Protein AF-A0A6I1QR43-F1 (afdb_monomer_lite)

Sequence (191 aa):
MSESTQLRHAVEMMHEGEHEEHGEHIHLPGPSIWPVVLAVGIFLIAMGLVAHLAFAGAGFVIVLVGVAGWIYETRAQALDVEGLENPHWVHSVLFQYMAEKEPDVARPGGLRGLIDQHLVALKSVPGCIDQQVLRTANHEGPVQVIVSSTWKDADALADYEESEASLEALVQESDVIVQTSLQVYDLQEAG

Radius of gyration: 25.8 Å; chains: 1; bounding box: 70×51×66 Å

Structure (mmCIF, N/CA/C/O backbone):
data_AF-A0A6I1QR43-F1
#
_entry.id   AF-A0A6I1QR43-F1
#
loop_
_atom_site.group_PDB
_atom_site.id
_atom_site.type_symbol
_atom_site.label_atom_id
_atom_site.label_alt_id
_atom_site.label_comp_id
_atom_site.label_asym_id
_atom_site.label_entity_id
_atom_site.label_seq_id
_atom_site.pdbx_PDB_ins_code
_atom_site.Cartn_x
_atom_site.Cartn_y
_atom_site.Cartn_z
_atom_site.occupancy
_atom_site.B_iso_or_equiv
_atom_site.auth_seq_id
_atom_site.auth_comp_id
_atom_site.auth_asym_id
_atom_site.auth_atom_id
_atom_site.pdbx_PDB_model_num
ATOM 1 N N . MET A 1 1 ? -48.824 -33.912 -6.934 1.00 58.34 1 MET A N 1
ATOM 2 C CA . MET A 1 1 ? -47.852 -33.791 -8.046 1.00 58.34 1 MET A CA 1
ATOM 3 C C . MET A 1 1 ? -47.480 -32.316 -8.253 1.00 58.34 1 MET A C 1
ATOM 5 O O . MET A 1 1 ? -47.753 -31.767 -9.305 1.00 58.34 1 MET A O 1
ATOM 9 N N . SER A 1 2 ? -46.942 -31.651 -7.219 1.00 62.88 2 SER A N 1
ATOM 10 C CA . SER A 1 2 ? -46.660 -30.195 -7.230 1.00 62.88 2 SER A CA 1
ATOM 11 C C . SER A 1 2 ? -45.436 -29.793 -6.390 1.00 62.88 2 SER A C 1
ATOM 13 O O . SER A 1 2 ? -44.935 -28.688 -6.549 1.00 62.88 2 SER A O 1
ATOM 15 N N . GLU A 1 3 ? -44.932 -30.667 -5.515 1.00 59.53 3 GLU A N 1
ATOM 16 C CA . GLU A 1 3 ? -43.856 -30.334 -4.568 1.00 59.53 3 GLU A CA 1
ATOM 17 C C . GLU A 1 3 ? -42.456 -30.591 -5.153 1.00 59.53 3 GLU A C 1
ATOM 19 O O . GLU A 1 3 ? -41.547 -29.784 -4.997 1.00 59.53 3 GLU A O 1
ATOM 24 N N . SER A 1 4 ? -42.296 -31.659 -5.945 1.00 66.56 4 SER A N 1
ATOM 25 C CA . SER A 1 4 ? -41.023 -32.015 -6.590 1.00 66.56 4 SER A CA 1
ATOM 26 C C . SER A 1 4 ? -40.575 -31.014 -7.657 1.00 66.56 4 SER A C 1
ATOM 28 O O . SER A 1 4 ? -39.383 -30.887 -7.913 1.00 66.56 4 SER A O 1
ATOM 30 N N . THR A 1 5 ? -41.518 -30.315 -8.292 1.00 70.62 5 THR A N 1
ATOM 31 C CA . THR A 1 5 ? -41.224 -29.270 -9.284 1.00 70.62 5 THR A CA 1
ATOM 32 C C . THR A 1 5 ? -40.821 -27.970 -8.597 1.00 70.62 5 THR A C 1
ATOM 34 O O . THR A 1 5 ? -39.905 -27.310 -9.066 1.00 70.62 5 THR A O 1
ATOM 37 N N . GLN A 1 6 ? -41.431 -27.644 -7.451 1.00 68.06 6 GLN A N 1
ATOM 38 C CA . GLN A 1 6 ? -41.060 -26.466 -6.662 1.00 68.06 6 GLN A CA 1
ATOM 39 C C . GLN A 1 6 ? -39.706 -26.636 -5.974 1.00 68.06 6 GLN A C 1
ATOM 41 O O . GLN A 1 6 ? -38.917 -25.702 -5.975 1.00 68.06 6 GLN A O 1
ATOM 46 N N . LEU A 1 7 ? -39.392 -27.833 -5.467 1.00 68.25 7 LEU A N 1
ATOM 47 C CA . LEU A 1 7 ? -38.069 -28.130 -4.912 1.00 68.25 7 LEU A CA 1
ATOM 48 C C . LEU A 1 7 ? -36.972 -28.081 -5.975 1.00 68.25 7 LEU A C 1
ATOM 50 O O . LEU A 1 7 ? -35.889 -27.583 -5.703 1.00 68.25 7 LEU A O 1
ATOM 54 N N . ARG A 1 8 ? -37.252 -28.542 -7.199 1.00 71.00 8 ARG A N 1
ATOM 55 C CA . ARG A 1 8 ? -36.306 -28.415 -8.315 1.00 71.00 8 ARG A CA 1
ATOM 56 C C . ARG A 1 8 ? -36.105 -26.959 -8.715 1.00 71.00 8 ARG A C 1
ATOM 58 O O . ARG A 1 8 ? -34.963 -26.553 -8.812 1.00 71.00 8 ARG A O 1
ATOM 65 N N . HIS A 1 9 ? -37.173 -26.170 -8.813 1.00 59.22 9 HIS A N 1
ATOM 66 C CA . HIS A 1 9 ? -37.074 -24.734 -9.092 1.00 59.22 9 HIS A CA 1
ATOM 67 C C . HIS A 1 9 ? -36.368 -23.954 -7.971 1.00 59.22 9 HIS A C 1
ATOM 69 O O . HIS A 1 9 ? -35.637 -23.016 -8.249 1.00 59.22 9 HIS A O 1
ATOM 75 N N . ALA A 1 10 ? -36.559 -24.334 -6.703 1.00 62.38 10 ALA A N 1
ATOM 76 C CA . ALA A 1 10 ? -35.866 -23.720 -5.573 1.00 62.38 10 ALA A CA 1
ATOM 77 C C . ALA A 1 10 ? -34.377 -24.100 -5.537 1.00 62.38 10 ALA A C 1
ATOM 79 O O . ALA A 1 10 ? -33.549 -23.251 -5.242 1.00 62.38 10 ALA A O 1
ATOM 80 N N . VAL A 1 11 ? -34.026 -25.347 -5.868 1.00 63.03 11 VAL A N 1
ATOM 81 C CA . VAL A 1 11 ? -32.629 -25.805 -5.983 1.00 63.03 11 VAL A CA 1
ATOM 82 C C . VAL A 1 11 ? -31.940 -25.227 -7.224 1.00 63.03 11 VAL A C 1
ATOM 84 O O . VAL A 1 11 ? -30.754 -24.933 -7.170 1.00 63.03 11 VAL A O 1
ATOM 87 N N . GLU A 1 12 ? -32.677 -25.006 -8.311 1.00 60.62 12 GLU A N 1
ATOM 88 C CA . GLU A 1 12 ? -32.195 -24.358 -9.539 1.00 60.62 12 GLU A CA 1
ATOM 89 C C . GLU A 1 12 ? -31.974 -22.851 -9.313 1.00 60.62 12 GLU A C 1
ATOM 91 O O . GLU A 1 12 ? -30.899 -22.350 -9.623 1.00 60.62 12 GLU A O 1
ATOM 96 N N . MET A 1 13 ? -32.887 -22.169 -8.602 1.00 58.47 13 MET A N 1
ATOM 97 C CA . MET A 1 13 ? -32.682 -20.785 -8.140 1.00 58.47 13 MET A CA 1
ATOM 98 C C . MET A 1 13 ? -31.582 -20.646 -7.073 1.00 58.47 13 MET A C 1
ATOM 100 O O . MET A 1 13 ? -30.984 -19.581 -6.965 1.00 58.47 13 MET A O 1
ATOM 104 N N . MET A 1 14 ? -31.294 -21.692 -6.288 1.00 53.12 14 MET A N 1
ATOM 105 C CA . MET A 1 14 ? -30.148 -21.707 -5.365 1.00 53.12 14 MET A CA 1
ATOM 106 C C . MET A 1 14 ? -28.807 -21.921 -6.087 1.00 53.12 14 MET A C 1
ATOM 108 O O . MET A 1 14 ? -27.775 -21.575 -5.527 1.00 53.12 14 MET A O 1
ATOM 112 N N . HIS A 1 15 ? -28.805 -22.447 -7.318 1.00 52.22 15 HIS A N 1
ATOM 113 C CA . HIS A 1 15 ? -27.591 -22.630 -8.128 1.00 52.22 15 HIS A CA 1
ATOM 114 C C . HIS A 1 15 ? -27.295 -21.421 -9.038 1.00 52.22 15 HIS A C 1
ATOM 116 O O . HIS A 1 15 ? -26.167 -21.251 -9.489 1.00 52.22 15 HIS A O 1
ATOM 122 N N . GLU A 1 16 ? -28.280 -20.552 -9.288 1.00 48.41 16 GLU A N 1
ATOM 123 C CA . GLU A 1 16 ? -28.134 -19.320 -10.088 1.00 48.41 16 GLU A CA 1
ATOM 124 C C . GLU A 1 16 ? -27.640 -18.097 -9.284 1.00 48.41 16 GLU A C 1
ATOM 126 O O . GLU A 1 16 ? -27.646 -16.979 -9.795 1.00 48.41 16 GLU A O 1
ATOM 131 N N . GLY A 1 17 ? -27.192 -18.293 -8.038 1.00 43.47 17 GLY A N 1
ATOM 132 C CA . GLY A 1 17 ? -26.737 -17.222 -7.140 1.00 43.47 17 GLY A CA 1
ATOM 133 C C . GLY A 1 17 ? -25.248 -17.227 -6.776 1.00 43.47 17 GLY A C 1
ATOM 134 O O . GLY A 1 17 ? -24.853 -16.424 -5.938 1.00 43.47 17 GLY A O 1
ATOM 135 N N . GLU A 1 18 ? -24.419 -18.102 -7.356 1.00 42.91 18 GLU A N 1
ATOM 136 C CA . GLU A 1 18 ? -23.016 -18.285 -6.928 1.00 42.91 18 GLU A CA 1
ATOM 137 C C . GLU A 1 18 ? -21.985 -18.122 -8.055 1.00 42.91 18 GLU A C 1
ATOM 139 O O . GLU A 1 18 ? -21.030 -18.883 -8.171 1.00 42.91 18 GLU A O 1
ATOM 144 N N . HIS A 1 19 ? -22.133 -17.081 -8.873 1.00 42.44 19 HIS A N 1
ATOM 145 C CA . HIS A 1 19 ? -21.014 -16.557 -9.663 1.00 42.44 19 HIS A CA 1
ATOM 146 C C . HIS A 1 19 ? -20.967 -15.031 -9.602 1.00 42.44 19 HIS A C 1
ATOM 148 O O . HIS A 1 19 ? -20.899 -14.350 -10.620 1.00 42.44 19 HIS A O 1
ATOM 154 N N . GLU A 1 20 ? -20.962 -14.484 -8.390 1.00 37.53 20 GLU A N 1
ATOM 155 C CA . GLU A 1 20 ? -20.264 -13.223 -8.169 1.00 37.53 20 GLU A CA 1
ATOM 156 C C . GLU A 1 20 ? -18.876 -13.558 -7.629 1.00 37.53 20 GLU A C 1
ATOM 158 O O . GLU A 1 20 ? -18.637 -13.576 -6.424 1.00 37.53 20 GLU A O 1
ATOM 163 N N . GLU A 1 21 ? -17.943 -13.846 -8.544 1.00 45.09 21 GLU A N 1
ATOM 164 C CA . GLU A 1 21 ? -16.531 -13.593 -8.269 1.00 45.09 21 GLU A CA 1
ATOM 165 C C . GLU A 1 21 ? -16.377 -12.083 -8.042 1.00 45.09 21 GLU A C 1
ATOM 167 O O . GLU A 1 21 ? -16.016 -11.321 -8.937 1.00 45.09 21 GLU A O 1
ATOM 172 N N . HIS A 1 22 ? -16.648 -11.635 -6.819 1.00 41.41 22 HIS A N 1
ATOM 173 C CA . HIS A 1 22 ? -16.011 -10.445 -6.284 1.00 41.41 22 HIS A CA 1
ATOM 174 C C . HIS A 1 22 ? -14.547 -10.814 -6.021 1.00 41.41 22 HIS A C 1
ATOM 176 O O . HIS A 1 22 ? -14.113 -11.014 -4.890 1.00 41.41 22 HIS A O 1
ATOM 182 N N . GLY A 1 23 ? -13.777 -10.940 -7.103 1.00 40.53 23 GLY A N 1
ATOM 183 C CA . GLY A 1 23 ? -12.350 -10.703 -7.029 1.00 40.53 23 GLY A CA 1
ATOM 184 C C . GLY A 1 23 ? -12.197 -9.251 -6.606 1.00 40.53 23 GLY A C 1
ATOM 185 O O . GLY A 1 23 ? -12.350 -8.356 -7.435 1.00 40.53 23 GLY A O 1
ATOM 186 N N . GLU A 1 24 ? -11.983 -9.022 -5.306 1.00 48.41 24 GLU A N 1
ATOM 187 C CA . GLU A 1 24 ? -11.497 -7.750 -4.779 1.00 48.41 24 GLU A CA 1
ATOM 188 C C . GLU A 1 24 ? -10.416 -7.272 -5.739 1.00 48.41 24 GLU A C 1
ATOM 190 O O . GLU A 1 24 ? -9.412 -7.957 -5.950 1.00 48.41 24 GLU A O 1
ATOM 195 N N . HIS A 1 25 ? -10.683 -6.150 -6.407 1.00 46.84 25 HIS A N 1
ATOM 196 C CA . HIS A 1 25 ? -9.743 -5.532 -7.317 1.00 46.84 25 HIS A CA 1
ATOM 197 C C . HIS A 1 25 ? -8.494 -5.188 -6.506 1.00 46.84 25 HIS A C 1
ATOM 199 O O . HIS A 1 25 ? -8.394 -4.116 -5.916 1.00 46.84 25 HIS A O 1
ATOM 205 N N . ILE A 1 26 ? -7.536 -6.116 -6.466 1.00 50.69 26 ILE A N 1
ATOM 206 C CA . ILE A 1 26 ? -6.155 -5.837 -6.118 1.00 50.69 26 ILE A CA 1
ATOM 207 C C . ILE A 1 26 ? -5.760 -4.737 -7.094 1.00 50.69 26 ILE A C 1
ATOM 209 O O . ILE A 1 26 ? -5.602 -4.981 -8.294 1.00 50.69 26 ILE A O 1
ATOM 213 N N . HIS A 1 27 ? -5.680 -3.508 -6.592 1.00 55.22 27 HIS A N 1
ATOM 214 C CA . HIS A 1 27 ? -5.116 -2.385 -7.315 1.00 55.22 27 HIS A CA 1
ATOM 215 C C . HIS A 1 27 ? -3.626 -2.672 -7.490 1.00 55.22 27 HIS A C 1
ATOM 217 O O . HIS A 1 27 ? -2.782 -2.204 -6.735 1.00 55.22 27 HIS A O 1
ATOM 223 N N . LEU A 1 28 ? -3.296 -3.505 -8.475 1.00 61.75 28 LEU A N 1
ATOM 224 C CA . LEU A 1 28 ? -1.947 -3.569 -8.998 1.00 61.75 28 LEU A CA 1
ATOM 225 C C . LEU A 1 28 ? -1.665 -2.195 -9.625 1.00 61.75 28 LEU A C 1
ATOM 227 O O . LEU A 1 28 ? -2.555 -1.652 -10.296 1.00 61.75 28 LEU A O 1
ATOM 231 N N . PRO A 1 29 ? -0.469 -1.613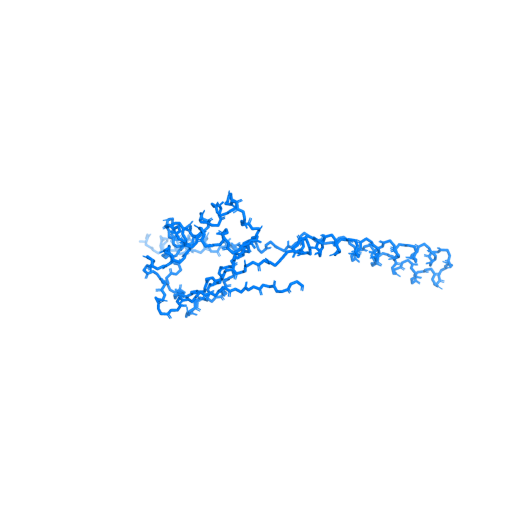 -9.424 1.00 58.91 29 PRO A N 1
ATOM 232 C CA . PRO A 1 29 ? -0.075 -0.427 -10.172 1.00 58.91 29 PRO A CA 1
ATOM 233 C C . PRO A 1 29 ? -0.320 -0.682 -11.665 1.00 58.91 29 PRO A C 1
ATOM 235 O O . PRO A 1 29 ? -0.116 -1.798 -12.154 1.00 58.91 29 PRO A O 1
ATOM 238 N N . GLY A 1 30 ? -0.838 0.332 -12.366 1.00 59.53 30 GLY A N 1
ATOM 239 C CA . GLY A 1 30 ? -1.247 0.203 -13.765 1.00 59.53 30 GLY A CA 1
ATOM 240 C C . GLY A 1 30 ? -0.142 -0.443 -14.615 1.00 59.53 30 GLY A C 1
ATOM 241 O O . GLY A 1 30 ? 1.039 -0.192 -14.371 1.00 59.53 30 GLY A O 1
ATOM 242 N N . PRO A 1 31 ? -0.484 -1.302 -15.590 1.00 69.88 31 PRO A N 1
ATOM 243 C CA . PRO A 1 31 ? 0.513 -2.076 -16.322 1.00 69.88 31 PRO A CA 1
ATOM 244 C C . PRO A 1 31 ? 1.522 -1.157 -17.027 1.00 69.88 31 PRO A C 1
ATOM 246 O O . PRO A 1 31 ? 1.141 -0.348 -17.874 1.00 69.88 31 PRO A O 1
ATOM 249 N N . SER A 1 32 ? 2.814 -1.300 -16.704 1.00 81.75 32 SER A N 1
ATOM 250 C CA . SER A 1 32 ? 3.885 -0.546 -17.367 1.00 81.75 32 SER A CA 1
ATOM 251 C C . SER A 1 32 ? 4.029 -0.986 -18.826 1.00 81.75 32 SER A C 1
ATOM 253 O O . SER A 1 32 ? 4.053 -2.179 -19.143 1.00 81.75 32 SER A O 1
ATOM 255 N N . ILE A 1 33 ? 4.144 -0.015 -19.736 1.00 89.81 33 ILE A N 1
ATOM 256 C CA . ILE A 1 33 ? 4.265 -0.258 -21.181 1.00 89.81 33 ILE A CA 1
ATOM 257 C C . ILE A 1 33 ? 5.708 -0.583 -21.608 1.00 89.81 33 ILE A C 1
ATOM 259 O O . ILE A 1 33 ? 5.932 -1.150 -22.682 1.00 89.81 33 ILE A O 1
ATOM 263 N N . TRP A 1 34 ? 6.709 -0.265 -20.778 1.00 93.50 34 TRP A N 1
ATOM 264 C CA . TRP A 1 34 ? 8.125 -0.405 -21.138 1.00 93.50 34 TRP A CA 1
ATOM 265 C C . TRP A 1 34 ? 8.589 -1.840 -21.418 1.00 93.50 34 TRP A C 1
ATOM 267 O O . TRP A 1 34 ? 9.350 -2.009 -22.375 1.00 93.50 34 TRP A O 1
ATOM 277 N N . PRO A 1 35 ? 8.124 -2.889 -20.708 1.00 91.69 35 PRO A N 1
ATOM 278 C CA . PRO A 1 35 ? 8.448 -4.273 -21.060 1.00 91.69 35 PRO A CA 1
ATOM 279 C C . PRO A 1 35 ? 8.060 -4.638 -22.501 1.00 91.69 35 PRO A C 1
ATOM 281 O O . PRO A 1 35 ? 8.804 -5.338 -23.190 1.00 91.69 35 PRO A O 1
ATOM 284 N N . VAL A 1 36 ? 6.935 -4.113 -22.998 1.00 94.12 36 VAL A N 1
ATOM 285 C CA . VAL A 1 36 ? 6.493 -4.323 -24.387 1.00 94.12 36 VAL A CA 1
ATOM 286 C C . VAL A 1 36 ? 7.409 -3.585 -25.363 1.00 94.12 36 VAL A C 1
ATOM 288 O O . VAL A 1 36 ? 7.836 -4.159 -26.366 1.00 94.12 36 VAL A O 1
ATOM 291 N N . VAL A 1 37 ? 7.771 -2.336 -25.056 1.00 94.81 37 VAL A N 1
ATOM 292 C CA . VAL A 1 37 ? 8.714 -1.543 -25.866 1.00 94.81 37 VAL A CA 1
ATOM 293 C C . VAL A 1 37 ? 10.074 -2.244 -25.971 1.00 94.81 37 VAL A C 1
ATOM 295 O O . VAL A 1 37 ? 10.645 -2.338 -27.060 1.00 94.81 37 VAL A O 1
ATOM 298 N N . LEU A 1 38 ? 10.570 -2.804 -24.865 1.00 95.50 38 LEU A N 1
ATOM 299 C CA . LEU A 1 38 ? 11.813 -3.575 -24.834 1.00 95.50 38 LEU A CA 1
ATOM 300 C C . LEU A 1 38 ? 11.731 -4.846 -25.679 1.00 95.50 38 LEU A C 1
ATOM 302 O O . LEU A 1 38 ? 12.661 -5.124 -26.437 1.00 95.50 38 LEU A O 1
ATOM 306 N N . ALA A 1 39 ? 10.622 -5.588 -25.603 1.00 96.56 39 ALA A N 1
ATOM 307 C CA . ALA A 1 39 ? 10.419 -6.782 -26.419 1.00 96.56 39 ALA A CA 1
ATOM 308 C C . ALA A 1 39 ? 10.484 -6.463 -27.923 1.00 96.56 39 ALA A C 1
ATOM 310 O O . ALA A 1 39 ? 11.158 -7.168 -28.677 1.00 96.56 39 ALA A O 1
ATOM 311 N N . VAL A 1 40 ? 9.861 -5.359 -28.355 1.00 97.06 40 VAL A N 1
ATOM 312 C CA . VAL A 1 40 ? 9.927 -4.883 -29.748 1.00 97.06 40 VAL A CA 1
ATOM 313 C C . VAL A 1 40 ? 11.359 -4.505 -30.141 1.00 97.06 40 VAL A C 1
ATOM 315 O O . VAL A 1 40 ? 11.823 -4.885 -31.218 1.00 97.06 40 VAL A O 1
ATOM 318 N N . GLY A 1 41 ? 12.085 -3.800 -29.269 1.00 96.12 41 GLY A N 1
ATOM 319 C CA . GLY A 1 41 ? 13.481 -3.429 -29.508 1.00 96.12 41 GLY A CA 1
ATOM 320 C C . GLY A 1 41 ? 14.401 -4.644 -29.663 1.00 96.12 41 GLY A C 1
ATOM 321 O O . GLY A 1 41 ? 15.144 -4.735 -30.640 1.00 96.12 41 GLY A O 1
ATOM 322 N N . ILE A 1 42 ? 14.302 -5.618 -28.754 1.00 96.94 42 ILE A N 1
ATOM 323 C CA . ILE A 1 42 ? 15.082 -6.866 -28.793 1.00 96.94 42 ILE A CA 1
ATOM 324 C C . ILE A 1 42 ? 14.755 -7.675 -30.053 1.00 96.94 42 ILE A C 1
ATOM 326 O O . ILE A 1 42 ? 15.666 -8.168 -30.721 1.00 96.94 42 ILE A O 1
ATOM 330 N N . PHE A 1 43 ? 13.474 -7.775 -30.416 1.00 97.12 43 PHE A N 1
ATOM 331 C CA . PHE A 1 43 ? 13.051 -8.455 -31.638 1.00 97.12 43 PHE A CA 1
ATOM 332 C C . PHE A 1 43 ? 13.671 -7.820 -32.893 1.00 97.12 43 PHE A C 1
ATOM 334 O O . PHE A 1 43 ? 14.217 -8.530 -33.739 1.00 97.12 43 PHE A O 1
ATOM 341 N N . LEU A 1 44 ? 13.660 -6.486 -32.997 1.00 95.94 44 LEU A N 1
ATOM 342 C CA . LEU A 1 44 ? 14.274 -5.766 -34.118 1.00 95.94 44 LEU A CA 1
ATOM 343 C C . LEU A 1 44 ? 15.795 -5.951 -34.177 1.00 95.94 44 LEU A C 1
ATOM 345 O O . LEU A 1 44 ? 16.347 -6.059 -35.274 1.00 95.94 44 LEU A O 1
ATOM 349 N N . ILE A 1 45 ? 16.466 -6.052 -33.024 1.00 96.50 45 ILE A N 1
ATOM 350 C CA . ILE A 1 45 ? 17.892 -6.397 -32.962 1.00 96.50 45 ILE A CA 1
ATOM 351 C C . ILE A 1 45 ? 18.131 -7.787 -33.541 1.00 96.50 45 ILE A C 1
ATOM 353 O O . ILE A 1 45 ? 18.926 -7.928 -34.469 1.00 96.50 45 ILE A O 1
ATOM 357 N N . ALA A 1 46 ? 17.419 -8.799 -33.040 1.00 96.44 46 ALA A N 1
ATOM 358 C CA . ALA A 1 46 ? 17.562 -10.173 -33.510 1.00 96.44 46 ALA A CA 1
ATOM 359 C C . ALA A 1 46 ? 17.298 -10.287 -35.021 1.00 96.44 46 ALA A C 1
ATOM 361 O O . ALA A 1 46 ? 18.089 -10.887 -35.748 1.00 96.44 46 ALA A O 1
ATOM 362 N N . MET A 1 47 ? 16.238 -9.637 -35.513 1.00 95.81 47 MET A N 1
ATOM 363 C CA . MET A 1 47 ? 15.927 -9.571 -36.941 1.00 95.81 47 MET A CA 1
ATOM 364 C C . MET A 1 47 ? 17.039 -8.875 -37.739 1.00 95.81 47 MET A C 1
ATOM 366 O O . MET A 1 47 ? 17.425 -9.343 -38.809 1.00 95.81 47 MET A O 1
ATOM 370 N N . GLY A 1 48 ? 17.581 -7.768 -37.232 1.00 94.75 48 GLY A N 1
ATOM 371 C CA . GLY A 1 48 ? 18.615 -7.001 -37.918 1.00 94.75 48 GLY A CA 1
ATOM 372 C C . GLY A 1 48 ? 19.962 -7.701 -38.019 1.00 94.75 48 GLY A C 1
ATOM 373 O O . GLY A 1 48 ? 20.658 -7.519 -39.015 1.00 94.75 48 GLY A O 1
ATOM 374 N N . LEU A 1 49 ? 20.306 -8.546 -37.048 1.00 94.31 49 LEU A N 1
ATOM 375 C CA . LEU A 1 49 ? 21.514 -9.369 -37.121 1.00 94.31 49 LEU A CA 1
ATOM 376 C C . LEU A 1 49 ? 21.445 -10.410 -38.249 1.00 94.31 49 LEU A C 1
ATOM 378 O O . LEU A 1 49 ? 22.479 -10.760 -38.810 1.00 94.31 49 LEU A O 1
ATOM 382 N N . VAL A 1 50 ? 20.241 -10.879 -38.597 1.00 94.81 50 VAL A N 1
ATOM 383 C CA . VAL A 1 50 ? 20.026 -11.857 -39.676 1.00 94.81 50 VAL A CA 1
ATOM 384 C C . VAL A 1 50 ? 19.811 -11.176 -41.030 1.00 94.81 50 VAL A C 1
ATOM 386 O O . VAL A 1 50 ? 20.343 -11.635 -42.037 1.00 94.81 50 VAL A O 1
ATOM 389 N N . ALA A 1 51 ? 19.021 -10.099 -41.072 1.00 91.88 51 ALA A N 1
ATOM 390 C CA . ALA A 1 51 ? 18.579 -9.481 -42.321 1.00 91.88 51 ALA A CA 1
ATOM 391 C C . ALA A 1 51 ? 19.447 -8.290 -42.750 1.00 91.88 51 ALA A C 1
ATOM 393 O O . ALA A 1 51 ? 19.947 -8.258 -43.873 1.00 91.88 51 ALA A O 1
ATOM 394 N N . HIS A 1 52 ? 19.585 -7.278 -41.888 1.00 92.00 52 HIS A N 1
ATOM 395 C CA . HIS A 1 52 ? 20.303 -6.047 -42.214 1.00 92.00 52 HIS A CA 1
ATOM 396 C C . HIS A 1 52 ? 20.629 -5.229 -40.959 1.00 92.00 52 HIS A C 1
ATOM 398 O O . HIS A 1 52 ? 19.741 -4.907 -40.163 1.00 92.00 52 HIS A O 1
ATOM 404 N N . LEU A 1 53 ? 21.885 -4.785 -40.842 1.00 92.62 53 LEU A N 1
ATOM 405 C CA . LEU A 1 53 ? 22.415 -4.117 -39.646 1.00 92.62 53 LEU A CA 1
ATOM 406 C C . LEU A 1 53 ? 21.656 -2.833 -39.255 1.00 92.62 53 LEU A C 1
ATOM 408 O O . LEU A 1 53 ? 21.618 -2.464 -38.085 1.00 92.62 53 LEU A O 1
ATOM 412 N N . ALA A 1 54 ? 20.996 -2.174 -40.213 1.00 91.50 54 ALA A N 1
ATOM 413 C CA . ALA A 1 54 ? 20.140 -1.012 -39.948 1.00 91.50 54 ALA A CA 1
ATOM 414 C C . ALA A 1 54 ? 18.978 -1.320 -38.982 1.00 91.50 54 ALA A C 1
ATOM 416 O O . ALA A 1 54 ? 18.680 -0.503 -38.113 1.00 91.50 54 ALA A O 1
ATOM 417 N N . PHE A 1 55 ? 18.357 -2.502 -39.079 1.00 89.38 55 PHE A N 1
ATOM 418 C CA . PHE A 1 55 ? 17.306 -2.906 -38.139 1.00 89.38 55 PHE A CA 1
ATOM 419 C C . PHE A 1 55 ? 17.871 -3.162 -36.740 1.00 89.38 55 PHE A C 1
ATOM 421 O O . PHE A 1 55 ? 17.213 -2.844 -35.753 1.00 89.38 55 PHE A O 1
ATOM 428 N N . ALA A 1 56 ? 19.115 -3.645 -36.652 1.00 93.25 56 ALA A N 1
ATOM 429 C CA . ALA A 1 56 ? 19.790 -3.816 -35.373 1.00 93.25 56 ALA A CA 1
ATOM 430 C C . ALA A 1 56 ? 20.093 -2.468 -34.709 1.00 93.25 56 ALA A C 1
ATOM 432 O O . ALA A 1 56 ? 19.857 -2.309 -33.514 1.00 93.25 56 ALA A O 1
ATOM 433 N N . GLY A 1 57 ? 20.517 -1.472 -35.494 1.00 95.50 57 GLY A N 1
ATOM 434 C CA . GLY A 1 57 ? 20.669 -0.096 -35.018 1.00 95.50 57 GLY A CA 1
ATOM 435 C C . GLY A 1 57 ? 19.353 0.505 -34.511 1.00 95.50 57 GLY A C 1
ATOM 436 O O . GLY A 1 57 ? 19.319 1.074 -33.422 1.00 95.50 57 GLY A O 1
ATOM 437 N N . ALA A 1 58 ? 18.255 0.334 -35.253 1.00 95.62 58 ALA A N 1
ATOM 438 C CA . ALA A 1 58 ? 16.937 0.820 -34.839 1.00 95.62 58 ALA A CA 1
ATOM 439 C C . ALA A 1 58 ? 16.437 0.137 -33.554 1.00 95.62 58 ALA A C 1
ATOM 441 O O . ALA A 1 58 ? 15.989 0.812 -32.627 1.00 95.62 58 ALA A O 1
ATOM 442 N N . GLY A 1 59 ? 16.563 -1.190 -33.466 1.00 95.19 59 GLY A N 1
ATOM 443 C CA . GLY A 1 59 ? 16.198 -1.945 -32.269 1.00 95.19 59 GLY A CA 1
ATOM 444 C C . GLY A 1 59 ? 17.029 -1.547 -31.047 1.00 95.19 59 GLY A C 1
ATOM 445 O O . GLY A 1 59 ? 16.479 -1.403 -29.959 1.00 95.19 59 GLY A O 1
ATOM 446 N N . PHE A 1 60 ? 18.323 -1.266 -31.226 1.00 96.81 60 PHE A N 1
ATOM 447 C CA . PHE A 1 60 ? 19.191 -0.772 -30.154 1.00 96.81 60 PHE A CA 1
ATOM 448 C C . PHE A 1 60 ? 18.713 0.571 -29.588 1.00 96.81 60 PHE A C 1
ATOM 450 O O . PHE A 1 60 ? 18.623 0.724 -28.372 1.00 96.81 60 PHE A O 1
ATOM 457 N N . VAL A 1 61 ? 18.330 1.520 -30.447 1.00 97.62 61 VAL A N 1
ATOM 458 C CA . VAL A 1 61 ? 17.760 2.805 -30.002 1.00 97.62 61 VAL A CA 1
ATOM 459 C C . VAL A 1 61 ? 16.460 2.594 -29.223 1.00 97.62 61 VAL A C 1
ATOM 461 O O . VAL A 1 61 ? 16.275 3.203 -28.173 1.00 97.62 61 VAL A O 1
ATOM 464 N N . ILE A 1 62 ? 15.582 1.701 -29.690 1.00 96.38 62 ILE A N 1
ATOM 465 C CA . ILE A 1 62 ? 14.323 1.383 -28.999 1.00 96.38 62 ILE A CA 1
ATOM 466 C C . ILE A 1 62 ? 14.592 0.769 -27.623 1.00 96.38 62 ILE A C 1
ATOM 468 O O . ILE A 1 62 ? 13.931 1.143 -26.658 1.00 96.38 62 ILE A O 1
ATOM 472 N N . VAL A 1 63 ? 15.583 -0.120 -27.504 1.00 97.19 63 VAL A N 1
ATOM 473 C CA . VAL A 1 63 ? 15.991 -0.676 -26.206 1.00 97.19 63 VAL A CA 1
ATOM 474 C C . VAL A 1 63 ? 16.491 0.424 -25.272 1.00 97.19 63 VAL A C 1
ATOM 476 O O . VAL A 1 63 ? 16.069 0.460 -24.121 1.00 97.19 63 VAL A O 1
ATOM 479 N N . LEU A 1 64 ? 17.327 1.353 -25.748 1.00 97.31 64 LEU A N 1
ATOM 480 C CA . LEU A 1 64 ? 17.798 2.472 -24.924 1.00 97.31 64 LEU A CA 1
ATOM 481 C C . LEU A 1 64 ? 16.644 3.349 -24.425 1.00 97.31 64 LEU A C 1
ATOM 483 O O . LEU A 1 64 ? 16.619 3.704 -23.250 1.00 97.31 64 LEU A O 1
ATOM 487 N N . VAL A 1 65 ? 15.677 3.661 -25.292 1.00 95.88 65 VAL A N 1
ATOM 488 C CA . VAL A 1 65 ? 14.471 4.412 -24.911 1.00 95.88 65 VAL A CA 1
ATOM 489 C C . VAL A 1 65 ? 13.627 3.620 -23.914 1.00 95.88 65 VAL A C 1
ATOM 491 O O . VAL A 1 65 ? 13.183 4.187 -22.922 1.00 95.88 65 VAL A O 1
ATOM 494 N N . GLY A 1 66 ? 13.446 2.317 -24.139 1.00 94.75 66 GLY A N 1
ATOM 495 C CA . GLY A 1 66 ? 12.702 1.437 -23.243 1.00 94.75 66 GLY A CA 1
ATOM 496 C C . GLY A 1 66 ? 13.319 1.367 -21.848 1.00 94.75 66 GLY A C 1
ATOM 497 O O . GLY A 1 66 ? 12.614 1.526 -20.859 1.00 94.75 66 GLY A O 1
ATOM 498 N N . VAL A 1 67 ? 14.642 1.206 -21.761 1.00 95.06 67 VAL A N 1
ATOM 499 C CA . VAL A 1 67 ? 15.371 1.195 -20.485 1.00 95.06 67 VAL A CA 1
ATOM 500 C C . VAL A 1 67 ? 15.312 2.564 -19.811 1.00 95.06 67 VAL A C 1
ATOM 502 O O . VAL A 1 67 ? 15.022 2.636 -18.623 1.00 95.06 67 VAL A O 1
ATOM 505 N N . ALA A 1 68 ? 15.558 3.654 -20.543 1.00 92.50 68 ALA A N 1
ATOM 506 C CA . ALA A 1 68 ? 15.522 5.002 -19.978 1.00 92.50 68 ALA A CA 1
ATOM 507 C C . ALA A 1 68 ? 14.125 5.372 -19.460 1.00 92.50 68 ALA A C 1
ATOM 509 O O . ALA A 1 68 ? 13.999 5.921 -18.367 1.00 92.50 68 ALA A O 1
ATOM 510 N N . GLY A 1 69 ? 13.083 5.033 -20.221 1.00 90.75 69 GLY A N 1
ATOM 511 C CA . GLY A 1 69 ? 11.693 5.227 -19.834 1.00 90.75 69 GLY A CA 1
ATOM 512 C C . GLY A 1 69 ? 11.309 4.408 -18.609 1.00 90.75 69 GLY A C 1
ATOM 513 O O . GLY A 1 69 ? 10.693 4.940 -17.690 1.00 90.75 69 GLY A O 1
ATOM 514 N N . TRP A 1 70 ? 11.754 3.152 -18.546 1.00 89.94 70 TRP A N 1
ATOM 515 C CA . TRP A 1 70 ? 11.502 2.298 -17.391 1.00 89.94 70 TRP A CA 1
ATOM 516 C C . TRP A 1 70 ? 12.222 2.801 -16.141 1.00 89.94 70 TRP A C 1
ATOM 518 O O . TRP A 1 70 ? 11.610 2.903 -15.086 1.00 89.94 70 TRP A O 1
ATOM 528 N N . ILE A 1 71 ? 13.488 3.213 -16.270 1.00 88.25 71 ILE A N 1
ATOM 529 C CA . ILE A 1 71 ? 14.234 3.850 -15.178 1.00 88.25 71 ILE A CA 1
ATOM 530 C C . ILE A 1 71 ? 13.523 5.119 -14.715 1.00 88.25 71 ILE A C 1
ATOM 532 O O . ILE A 1 71 ? 13.456 5.353 -13.516 1.00 88.25 71 ILE A O 1
ATOM 536 N N . TYR A 1 72 ? 13.007 5.944 -15.627 1.00 86.81 72 TYR A N 1
ATOM 537 C CA . TYR A 1 72 ? 12.282 7.157 -15.260 1.00 86.81 72 TYR A CA 1
ATOM 538 C C . TYR A 1 72 ? 10.969 6.846 -14.541 1.00 86.81 72 TYR A C 1
ATOM 540 O O . TYR A 1 72 ? 10.703 7.459 -13.519 1.00 86.81 72 TYR A O 1
ATOM 548 N N . GLU A 1 73 ? 10.180 5.883 -15.021 1.00 83.44 73 GLU A N 1
ATOM 549 C CA . GLU A 1 73 ? 8.942 5.459 -14.357 1.00 83.44 73 GLU A CA 1
ATOM 550 C C . GLU A 1 73 ? 9.230 4.904 -12.955 1.00 83.44 73 GLU A C 1
ATOM 552 O O . GLU A 1 73 ? 8.626 5.350 -11.983 1.00 83.44 73 GLU A O 1
ATOM 557 N N . THR A 1 74 ? 10.212 4.008 -12.825 1.00 80.50 74 THR A N 1
ATOM 558 C CA . THR A 1 74 ? 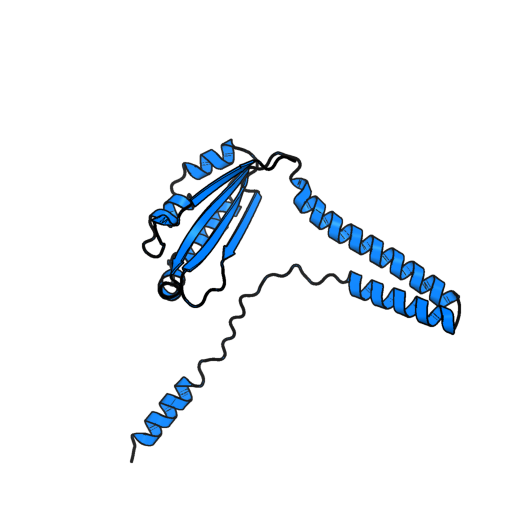10.613 3.453 -11.527 1.00 80.50 74 THR A CA 1
ATOM 559 C C . THR A 1 74 ? 11.214 4.515 -10.618 1.00 80.50 74 THR A C 1
ATOM 561 O O . THR A 1 74 ? 10.969 4.474 -9.425 1.00 80.50 74 THR A O 1
ATOM 564 N N . ARG A 1 75 ? 11.973 5.483 -11.144 1.00 74.00 75 ARG A N 1
ATOM 565 C CA . ARG A 1 75 ? 12.499 6.598 -10.344 1.00 74.00 75 ARG A CA 1
ATOM 566 C C . ARG A 1 75 ? 11.429 7.603 -9.973 1.00 74.00 75 ARG A C 1
ATOM 568 O O . ARG A 1 75 ? 11.531 8.168 -8.908 1.00 74.00 75 ARG A O 1
ATOM 575 N N . ALA A 1 76 ? 10.433 7.852 -10.811 1.00 72.12 76 ALA A N 1
ATOM 576 C CA . ALA A 1 76 ? 9.321 8.722 -10.456 1.00 72.12 76 ALA A CA 1
ATOM 577 C C . ALA A 1 76 ? 8.495 8.094 -9.329 1.00 72.12 76 ALA A C 1
ATOM 579 O O . ALA A 1 76 ? 8.148 8.789 -8.388 1.00 72.12 76 ALA A O 1
ATOM 580 N N . GLN A 1 77 ? 8.271 6.778 -9.385 1.00 63.34 77 GLN A N 1
ATOM 581 C CA . GLN A 1 77 ? 7.665 6.012 -8.292 1.00 63.34 77 GLN A CA 1
ATOM 582 C C . GLN A 1 77 ? 8.574 5.974 -7.060 1.00 63.34 77 GLN A C 1
ATOM 584 O O . GLN A 1 77 ? 8.112 6.183 -5.949 1.00 63.34 77 GLN A O 1
ATOM 589 N N . ALA A 1 78 ? 9.878 5.753 -7.245 1.00 59.62 78 ALA A N 1
ATOM 590 C CA . ALA A 1 78 ? 10.828 5.734 -6.145 1.00 59.62 78 ALA A CA 1
ATOM 591 C C . ALA A 1 78 ? 10.935 7.105 -5.493 1.00 59.62 78 ALA A C 1
ATOM 593 O O . ALA A 1 78 ? 10.897 7.136 -4.291 1.00 59.62 78 ALA A O 1
ATOM 594 N N . LEU A 1 79 ? 10.977 8.214 -6.237 1.00 55.47 79 LEU A N 1
ATOM 595 C CA . LEU A 1 79 ? 11.000 9.589 -5.720 1.00 55.47 79 LEU A CA 1
ATOM 596 C C . LEU A 1 79 ? 9.655 10.040 -5.132 1.00 55.47 79 LEU A C 1
ATOM 598 O O . LEU A 1 79 ? 9.634 11.003 -4.379 1.00 55.47 79 LEU A O 1
ATOM 602 N N . ASP A 1 80 ? 8.549 9.375 -5.459 1.00 56.66 80 ASP A N 1
ATOM 603 C CA . ASP A 1 80 ? 7.285 9.518 -4.723 1.00 56.66 80 ASP A CA 1
ATOM 604 C C . ASP A 1 80 ? 7.417 8.879 -3.325 1.00 56.66 80 ASP A C 1
ATOM 606 O O . ASP A 1 80 ? 6.988 9.451 -2.329 1.00 56.66 80 ASP A O 1
ATOM 610 N N . VAL A 1 81 ? 8.139 7.755 -3.238 1.00 51.44 81 VAL A N 1
ATOM 611 C CA . VAL A 1 81 ? 8.521 7.084 -1.979 1.00 51.44 81 VAL A CA 1
ATOM 612 C C . VAL A 1 81 ? 9.715 7.769 -1.277 1.00 51.44 81 VAL A C 1
ATOM 614 O O . VAL A 1 81 ? 9.782 7.784 -0.060 1.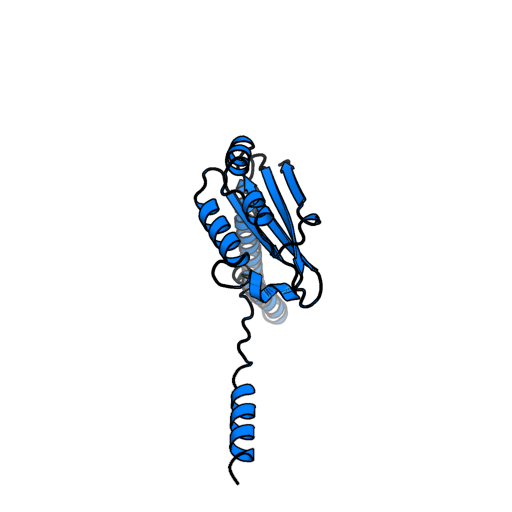00 51.44 81 VAL A O 1
ATOM 617 N N . GLU A 1 82 ? 10.647 8.380 -2.010 1.00 44.59 82 GLU A N 1
ATOM 618 C CA . GLU A 1 82 ? 11.860 9.080 -1.542 1.00 44.59 82 GLU A CA 1
ATOM 619 C C . GLU A 1 82 ? 11.582 10.571 -1.300 1.00 44.59 82 GLU A C 1
ATOM 621 O O . GLU A 1 82 ? 12.393 11.258 -0.694 1.00 44.59 82 GLU A O 1
ATOM 626 N N . GLY A 1 83 ? 10.404 11.083 -1.685 1.00 48.22 83 GLY A N 1
ATOM 627 C CA . GLY A 1 83 ? 9.873 12.375 -1.227 1.00 48.22 83 GLY A CA 1
ATOM 628 C C . GLY A 1 83 ? 9.663 12.425 0.294 1.00 48.22 83 GLY A C 1
ATOM 629 O O . GLY A 1 83 ? 9.360 13.479 0.856 1.00 48.22 83 GLY A O 1
ATOM 630 N N . LEU A 1 84 ? 9.888 11.283 0.943 1.00 53.00 84 LEU A N 1
ATOM 631 C CA . LEU A 1 84 ? 9.999 11.034 2.365 1.00 53.00 84 LEU A CA 1
ATOM 632 C C . LEU A 1 84 ? 11.417 11.307 2.931 1.00 53.00 84 LEU A C 1
ATOM 634 O O . LEU A 1 84 ? 11.849 10.653 3.872 1.00 53.00 84 LEU A O 1
ATOM 638 N N . GLU A 1 85 ? 12.171 12.274 2.390 1.00 50.38 85 GLU A N 1
ATOM 639 C CA . GLU A 1 85 ? 13.498 12.709 2.897 1.00 50.38 85 GLU A CA 1
ATOM 640 C C . GLU A 1 85 ? 13.463 13.350 4.316 1.00 50.38 85 GLU A C 1
ATOM 642 O O . GLU A 1 85 ? 14.456 13.913 4.783 1.00 50.38 85 GLU A O 1
ATOM 647 N N . ASN A 1 86 ? 12.339 13.269 5.037 1.00 54.53 86 ASN A N 1
ATOM 648 C CA . ASN A 1 86 ? 12.227 13.619 6.456 1.00 54.53 86 ASN A CA 1
ATOM 649 C C . ASN A 1 86 ? 12.005 12.330 7.270 1.00 54.53 86 ASN A C 1
ATOM 651 O O . ASN A 1 86 ? 11.435 11.390 6.750 1.00 54.53 86 ASN A O 1
ATOM 655 N N . PRO A 1 87 ? 12.427 12.218 8.538 1.00 57.09 87 PRO A N 1
ATOM 656 C CA . PRO A 1 87 ? 12.099 11.039 9.339 1.00 57.09 87 PRO A CA 1
ATOM 657 C C . PRO A 1 87 ? 10.579 10.933 9.505 1.00 57.09 87 PRO A C 1
ATOM 659 O O . PRO A 1 87 ? 9.971 11.766 10.178 1.00 57.09 87 PRO A O 1
ATOM 662 N N . HIS A 1 88 ? 9.977 9.916 8.896 1.00 69.81 88 HIS A N 1
ATOM 663 C CA . HIS A 1 88 ? 8.550 9.653 9.010 1.00 69.81 88 HIS A CA 1
ATOM 664 C C . HIS A 1 88 ? 8.273 8.691 10.159 1.00 69.81 88 HIS A C 1
ATOM 666 O O . HIS A 1 88 ? 9.039 7.759 10.421 1.00 69.81 88 HIS A O 1
ATOM 672 N N . TRP A 1 89 ? 7.174 8.947 10.864 1.00 81.44 89 TRP A N 1
ATOM 673 C CA . TRP A 1 89 ? 6.691 8.077 11.927 1.00 81.44 89 TRP A CA 1
ATOM 674 C C . TRP A 1 89 ? 5.670 7.119 11.340 1.00 81.44 89 TRP A C 1
ATOM 676 O O . TRP A 1 89 ? 4.660 7.541 10.779 1.00 81.44 89 TRP A O 1
ATOM 686 N N . VAL A 1 90 ? 5.955 5.829 11.441 1.00 86.94 90 VAL A N 1
ATOM 687 C CA . VAL A 1 90 ? 5.067 4.764 10.996 1.00 86.94 90 VAL A CA 1
ATOM 688 C C . VAL A 1 90 ? 4.343 4.227 12.216 1.00 86.94 90 VAL A C 1
ATOM 690 O O . VAL A 1 90 ? 4.953 3.583 13.066 1.00 86.94 90 VAL A O 1
ATOM 693 N N . HIS A 1 91 ? 3.041 4.471 12.265 1.00 90.69 91 HIS A N 1
ATOM 694 C CA . HIS A 1 91 ? 2.144 3.966 13.292 1.00 90.69 91 HIS A CA 1
ATOM 695 C C . HIS A 1 91 ? 1.375 2.773 12.735 1.00 90.69 91 HIS A C 1
ATOM 697 O O . HIS A 1 91 ? 0.650 2.900 11.741 1.00 90.69 91 HIS A O 1
ATOM 703 N N . SER A 1 92 ? 1.569 1.601 13.335 1.00 91.19 92 SER A N 1
ATOM 704 C CA . SER A 1 92 ? 0.990 0.338 12.878 1.00 91.19 92 SER A CA 1
ATOM 705 C C . SER A 1 92 ? 0.125 -0.305 13.948 1.00 91.19 92 SER A C 1
ATOM 707 O O . SER A 1 92 ? 0.622 -0.712 14.995 1.00 91.19 92 SER A O 1
ATOM 709 N N . VAL A 1 93 ? -1.151 -0.495 13.627 1.00 93.00 93 VAL A N 1
ATOM 710 C CA . VAL A 1 93 ? -2.124 -1.208 14.452 1.00 93.00 93 VAL A CA 1
ATOM 711 C C . VAL A 1 93 ? -2.356 -2.589 13.852 1.00 93.00 93 VAL A C 1
ATOM 713 O O . VAL A 1 93 ? -2.848 -2.739 12.733 1.00 93.00 93 VAL A O 1
ATOM 716 N N . LEU A 1 94 ? -1.988 -3.618 14.604 1.00 93.75 94 LEU A N 1
ATOM 717 C CA . LEU A 1 94 ? -2.189 -5.016 14.266 1.00 93.75 94 LEU A CA 1
ATOM 718 C C . LEU A 1 94 ? -3.275 -5.599 15.156 1.00 93.75 94 LEU A C 1
ATOM 720 O O . LEU A 1 94 ? -3.248 -5.439 16.370 1.00 93.75 94 LEU A O 1
ATOM 724 N N . PHE A 1 95 ? -4.210 -6.324 14.562 1.00 94.94 95 PHE A N 1
ATOM 725 C CA . PHE A 1 95 ? -5.220 -7.065 15.306 1.00 94.94 95 PHE A CA 1
ATOM 726 C C . PHE A 1 95 ? -5.674 -8.281 14.509 1.00 94.94 95 PHE A C 1
ATOM 728 O O . PHE A 1 95 ? -5.386 -8.436 13.321 1.00 94.94 95 PHE A O 1
ATOM 735 N N . GLN A 1 96 ? -6.378 -9.179 15.182 1.00 94.50 96 GLN A N 1
ATOM 736 C CA . GLN A 1 96 ? -6.934 -10.377 14.583 1.00 94.50 96 GLN A CA 1
ATOM 737 C C . GLN A 1 96 ? -8.416 -10.479 14.908 1.00 94.50 96 GLN A C 1
ATOM 739 O O . GLN A 1 96 ? -8.868 -10.089 15.985 1.00 94.50 96 GLN A O 1
ATOM 744 N N . TYR A 1 97 ? -9.174 -11.059 13.993 1.00 93.19 97 TYR A N 1
ATOM 745 C CA . TYR A 1 97 ? -10.527 -11.537 14.250 1.00 93.19 97 TYR A CA 1
ATOM 746 C C . TYR A 1 97 ? -10.672 -12.934 13.641 1.00 93.19 97 TYR A C 1
ATOM 748 O O . TYR A 1 97 ? -9.809 -13.380 12.889 1.00 93.19 97 TYR A O 1
ATOM 756 N N . MET A 1 98 ? -11.723 -13.663 14.001 1.00 92.19 98 MET A N 1
ATOM 757 C CA . MET A 1 98 ? -11.923 -15.014 13.473 1.00 92.19 98 MET A CA 1
ATOM 758 C C . MET A 1 98 ? -12.703 -14.970 12.162 1.00 92.19 98 MET A C 1
ATOM 760 O O . MET A 1 98 ? -13.674 -14.220 12.072 1.00 92.19 98 MET A O 1
ATOM 764 N N . ALA A 1 99 ? -12.320 -15.781 11.174 1.00 90.31 99 ALA A N 1
ATOM 765 C CA . ALA A 1 99 ? -12.955 -15.810 9.854 1.00 90.31 99 ALA A CA 1
ATOM 766 C C . ALA A 1 99 ? -14.476 -16.045 9.929 1.00 90.31 99 ALA A C 1
ATOM 768 O O . ALA A 1 99 ? -15.235 -15.500 9.132 1.00 90.31 99 ALA A O 1
ATOM 769 N N . GLU A 1 100 ? -14.953 -16.763 10.949 1.00 90.38 100 GLU A N 1
ATOM 770 C CA . GLU A 1 100 ? -16.390 -16.978 11.175 1.00 90.38 100 GLU A CA 1
ATOM 771 C C . GLU A 1 100 ? -17.164 -15.683 11.485 1.00 90.38 100 GLU A C 1
ATOM 773 O O . GLU A 1 100 ? -18.375 -15.623 11.281 1.00 90.38 100 GLU A O 1
ATOM 778 N N . LYS A 1 101 ? -16.473 -14.639 11.964 1.00 90.06 101 LYS A N 1
ATOM 779 C CA . LYS A 1 101 ? -17.031 -13.304 12.217 1.00 90.06 101 LYS A CA 1
ATOM 780 C C . LYS A 1 101 ? -16.954 -12.378 10.998 1.00 90.06 101 LYS A C 1
ATOM 782 O O . LYS A 1 101 ? -17.360 -11.223 11.107 1.00 90.06 101 LYS A O 1
ATOM 787 N N . GLU A 1 102 ? -16.483 -12.851 9.838 1.00 89.38 102 GLU A N 1
ATOM 788 C CA . GLU A 1 102 ? -16.453 -12.057 8.598 1.00 89.38 102 GLU A CA 1
ATOM 789 C C . GLU A 1 102 ? -17.812 -11.409 8.270 1.00 89.38 102 GLU A C 1
ATOM 791 O O . GLU A 1 102 ? -17.813 -10.222 7.945 1.00 89.38 102 GLU A O 1
ATOM 796 N N . PRO A 1 103 ? -18.977 -12.078 8.425 1.00 88.38 103 PRO A N 1
ATOM 797 C CA . PRO A 1 103 ? -20.271 -11.433 8.186 1.00 88.38 103 PRO A CA 1
ATOM 798 C C . PRO A 1 103 ? -20.529 -10.228 9.103 1.00 88.38 103 PRO A C 1
ATOM 800 O O . PRO A 1 103 ? -21.076 -9.221 8.654 1.00 88.38 103 PRO A O 1
ATOM 803 N N . ASP A 1 104 ? -20.098 -10.295 10.367 1.00 89.88 104 ASP A N 1
ATOM 804 C CA . ASP A 1 104 ? -20.244 -9.205 11.339 1.00 89.88 104 ASP A CA 1
ATOM 805 C C . ASP A 1 104 ? -19.233 -8.073 11.107 1.00 89.88 104 ASP A C 1
ATOM 807 O O . ASP A 1 104 ? -19.529 -6.906 11.364 1.00 89.88 104 ASP A O 1
ATOM 811 N N . VAL A 1 105 ? -18.049 -8.399 10.586 1.00 88.50 105 VAL A N 1
ATOM 812 C CA . VAL A 1 105 ? -17.030 -7.426 10.161 1.00 88.50 105 VAL A CA 1
ATOM 813 C C . VAL A 1 105 ? -17.480 -6.684 8.902 1.00 88.50 105 VAL A C 1
ATOM 815 O O . VAL A 1 105 ? -17.327 -5.464 8.813 1.00 88.50 105 VAL A O 1
ATOM 818 N N . ALA A 1 106 ? -18.055 -7.415 7.946 1.00 88.62 106 ALA A N 1
ATOM 819 C CA . ALA A 1 106 ? -18.462 -6.944 6.628 1.00 88.62 106 ALA A CA 1
ATOM 820 C C . ALA A 1 106 ? -19.819 -6.226 6.604 1.00 88.62 106 ALA A C 1
ATOM 822 O O . ALA A 1 106 ? -20.119 -5.555 5.610 1.00 88.62 106 ALA A O 1
ATOM 823 N N . ARG A 1 107 ? -20.644 -6.374 7.651 1.00 89.75 107 ARG A N 1
ATOM 824 C CA . ARG A 1 107 ? -21.977 -5.758 7.722 1.00 89.75 107 ARG A CA 1
ATOM 825 C C . ARG A 1 107 ? -21.899 -4.229 7.571 1.00 89.75 107 ARG A C 1
ATOM 827 O O . ARG A 1 107 ? -20.897 -3.624 7.955 1.00 89.75 107 ARG A O 1
ATOM 834 N N . PRO A 1 108 ? -22.959 -3.563 7.086 1.00 86.31 108 PRO A N 1
ATOM 835 C CA . PRO A 1 108 ? -23.032 -2.103 7.101 1.00 86.31 108 PRO A CA 1
ATOM 836 C C . PRO A 1 108 ? -22.841 -1.552 8.524 1.00 86.31 108 PRO A C 1
ATOM 838 O O . PRO A 1 108 ? -23.546 -1.964 9.443 1.00 86.31 108 PRO A O 1
ATOM 841 N N . GLY A 1 109 ? -21.873 -0.649 8.713 1.00 84.62 109 GLY A N 1
ATOM 842 C CA . GLY A 1 109 ? -21.484 -0.146 10.041 1.00 84.62 109 GLY A CA 1
ATOM 843 C C . GLY A 1 109 ? -20.696 -1.146 10.902 1.00 84.62 109 GLY A C 1
ATOM 844 O O . GLY A 1 109 ? -20.479 -0.899 12.083 1.00 84.62 109 GLY A O 1
ATOM 845 N N . GLY A 1 110 ? -20.295 -2.284 10.334 1.00 88.19 110 GLY A N 1
ATOM 846 C CA . GLY A 1 110 ? -19.342 -3.212 10.932 1.00 88.19 110 GLY A CA 1
ATOM 847 C C . GLY A 1 110 ? -17.914 -2.681 10.883 1.00 88.19 110 GLY A C 1
ATOM 848 O O . GLY A 1 110 ? -17.635 -1.634 10.293 1.00 88.19 110 GLY A O 1
ATOM 849 N N . LEU A 1 111 ? -16.999 -3.442 11.483 1.00 89.69 111 LEU A N 1
ATOM 850 C CA . LEU A 1 111 ? -15.599 -3.052 11.636 1.00 89.69 111 LEU A CA 1
ATOM 851 C C . LEU A 1 111 ? -14.941 -2.657 10.305 1.00 89.69 111 LEU A C 1
ATOM 853 O O . LEU A 1 111 ? -14.204 -1.680 10.276 1.00 89.69 111 LEU A O 1
ATOM 857 N N . ARG A 1 112 ? -15.242 -3.346 9.194 1.00 91.06 112 ARG A N 1
ATOM 858 C CA . ARG A 1 112 ? -14.671 -2.996 7.882 1.00 91.06 112 ARG A CA 1
ATOM 859 C C . ARG A 1 112 ? -15.077 -1.592 7.441 1.00 91.06 112 ARG A C 1
ATOM 861 O O . ARG A 1 112 ? -14.217 -0.787 7.119 1.00 91.06 112 ARG A O 1
ATOM 868 N N . GLY A 1 113 ? -16.372 -1.281 7.499 1.00 88.25 113 GLY A N 1
ATOM 869 C CA . GLY A 1 113 ? -16.866 0.045 7.126 1.00 88.25 113 GLY A CA 1
ATOM 870 C C . GLY A 1 113 ? -16.351 1.149 8.050 1.00 88.25 113 GLY A C 1
ATOM 871 O O . GLY A 1 113 ? -16.073 2.251 7.586 1.00 88.25 113 GLY A O 1
ATOM 872 N N . LEU A 1 114 ? -16.188 0.844 9.340 1.00 89.69 114 LEU A N 1
ATOM 873 C CA . LEU A 1 114 ? -15.607 1.768 10.310 1.00 89.69 114 LEU A CA 1
ATOM 874 C C . LEU A 1 114 ? -14.127 2.057 10.010 1.00 89.69 114 LEU A C 1
ATOM 876 O O . LEU A 1 114 ? -13.728 3.219 10.006 1.00 89.69 114 LEU A O 1
ATOM 880 N N . ILE A 1 115 ? -13.336 1.025 9.697 1.00 89.81 115 ILE A N 1
ATOM 881 C CA . ILE A 1 115 ? -11.935 1.176 9.278 1.00 89.81 115 ILE A CA 1
ATOM 882 C C . ILE A 1 115 ? -11.858 1.974 7.976 1.00 89.81 115 ILE A C 1
ATOM 884 O O . ILE A 1 115 ? -11.114 2.944 7.907 1.00 89.81 115 ILE A O 1
ATOM 888 N N . ASP A 1 116 ? -12.657 1.630 6.965 1.00 89.94 116 ASP A N 1
ATOM 889 C CA . ASP A 1 116 ? -12.656 2.336 5.679 1.00 89.94 116 ASP A CA 1
ATOM 890 C C . ASP A 1 116 ? -13.007 3.821 5.852 1.00 89.94 116 ASP A C 1
ATOM 892 O O . ASP A 1 116 ? -12.354 4.697 5.282 1.00 89.94 116 ASP A O 1
ATOM 896 N N . GLN A 1 117 ? -14.009 4.126 6.682 1.00 89.44 117 GLN A N 1
ATOM 897 C CA . GLN A 1 117 ? -14.387 5.499 7.010 1.00 89.44 117 GLN A CA 1
ATOM 898 C C . GLN A 1 117 ? -13.258 6.242 7.728 1.00 89.44 117 GLN A C 1
ATOM 900 O O . GLN A 1 117 ? -12.988 7.402 7.412 1.00 89.44 117 GLN A O 1
ATOM 905 N N . HIS A 1 118 ? -12.598 5.577 8.672 1.00 89.75 118 HIS A N 1
ATOM 906 C CA . HIS A 1 118 ? -11.464 6.122 9.398 1.00 89.75 118 HIS A CA 1
ATOM 907 C C . HIS A 1 118 ? -10.281 6.427 8.463 1.00 89.75 118 HIS A C 1
ATOM 909 O O . HIS A 1 118 ? -9.736 7.529 8.505 1.00 89.75 118 HIS A O 1
ATOM 915 N N . LEU A 1 119 ? -9.938 5.515 7.546 1.00 86.56 119 LEU A N 1
ATOM 916 C CA . LEU A 1 119 ? -8.904 5.752 6.532 1.00 86.56 119 LEU A CA 1
ATOM 917 C C . LEU A 1 119 ? -9.264 6.945 5.642 1.00 86.56 119 LEU A C 1
ATOM 919 O O . LEU A 1 119 ? -8.440 7.816 5.392 1.00 86.56 119 LEU A O 1
ATOM 923 N N . VAL A 1 120 ? -10.516 7.039 5.191 1.00 87.06 120 VAL A N 1
ATOM 924 C CA . VAL A 1 120 ? -10.974 8.189 4.396 1.00 87.06 120 VAL A CA 1
ATOM 925 C C . VAL A 1 120 ? -10.858 9.499 5.179 1.00 87.06 120 VAL A C 1
ATOM 927 O O . VAL A 1 120 ? -10.459 10.510 4.600 1.00 87.06 120 VAL A O 1
ATOM 930 N N . ALA A 1 121 ? -11.180 9.496 6.473 1.00 85.69 121 ALA A N 1
ATOM 931 C CA . ALA A 1 121 ? -11.049 10.673 7.326 1.00 85.69 121 ALA A CA 1
ATOM 932 C C . ALA A 1 121 ? -9.580 11.090 7.495 1.00 85.69 121 ALA A C 1
ATOM 934 O O . ALA A 1 121 ? -9.253 12.271 7.356 1.00 85.69 121 ALA A O 1
ATOM 935 N N . LEU A 1 122 ? -8.687 10.124 7.708 1.00 84.44 122 LEU A N 1
ATOM 936 C CA . LEU A 1 122 ? -7.256 10.355 7.887 1.00 84.44 122 LEU A CA 1
ATOM 937 C C . LEU A 1 122 ? -6.576 10.996 6.671 1.00 84.44 122 LEU A C 1
ATOM 939 O O . LEU A 1 122 ? -5.703 11.838 6.855 1.00 84.44 122 LEU A O 1
ATOM 943 N N . LYS A 1 123 ? -7.044 10.737 5.443 1.00 80.69 123 LYS A N 1
ATOM 944 C CA . LYS A 1 123 ? -6.558 11.445 4.236 1.00 80.69 123 LYS A CA 1
ATOM 945 C C . LYS A 1 123 ? -6.695 12.968 4.312 1.00 80.69 123 LYS A C 1
ATOM 947 O O . LYS A 1 123 ? -6.037 13.682 3.560 1.00 80.69 123 LYS A O 1
ATOM 952 N N . SER A 1 124 ? -7.590 13.468 5.164 1.0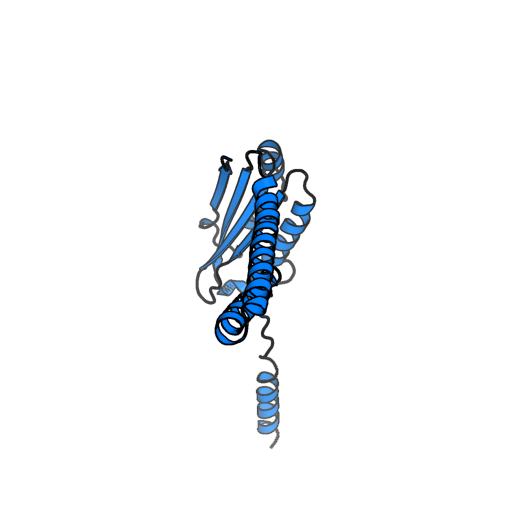0 83.06 124 SER A N 1
ATOM 953 C CA . SER A 1 124 ? -7.802 14.902 5.383 1.00 83.06 124 SER A CA 1
ATOM 954 C C . SER A 1 124 ? -7.072 15.460 6.609 1.00 83.06 124 SER A C 1
ATOM 956 O O . SER A 1 124 ? -7.082 16.676 6.812 1.00 83.06 124 SER A O 1
ATOM 958 N N . VAL A 1 125 ? -6.435 14.602 7.412 1.00 83.75 125 VAL A N 1
ATOM 959 C CA . VAL A 1 125 ? -5.716 15.003 8.623 1.00 83.75 125 VAL A CA 1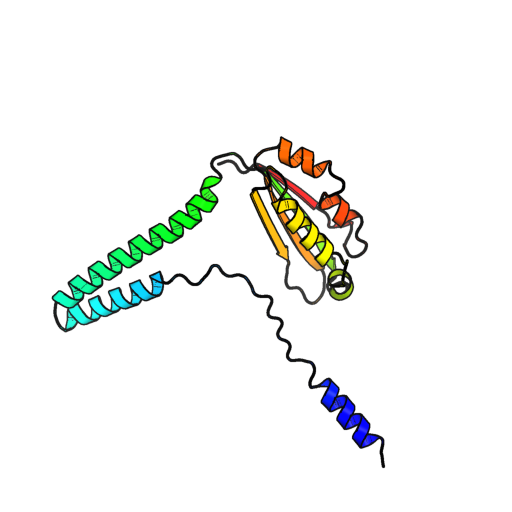
ATOM 960 C C . VAL A 1 125 ? -4.350 15.587 8.246 1.00 83.75 125 VAL A C 1
ATOM 962 O O . VAL A 1 125 ? -3.567 14.930 7.554 1.00 83.75 125 VAL A O 1
ATOM 965 N N . PRO A 1 126 ? -4.030 16.821 8.680 1.00 81.25 126 PRO A N 1
ATOM 966 C CA . PRO A 1 126 ? -2.720 17.411 8.438 1.00 81.25 126 PRO A CA 1
ATOM 967 C C . PRO A 1 126 ? -1.607 16.543 9.032 1.00 81.25 126 PRO A C 1
ATOM 969 O O . PRO A 1 126 ? -1.631 16.231 10.214 1.00 81.25 126 PRO A O 1
ATOM 972 N N . GLY A 1 127 ? -0.617 16.182 8.216 1.00 82.00 127 GLY A N 1
ATOM 973 C CA . GLY A 1 127 ? 0.526 15.378 8.656 1.00 82.00 127 GLY A CA 1
ATOM 974 C C . GLY A 1 127 ? 0.408 13.882 8.362 1.00 82.00 127 GLY A C 1
ATOM 975 O O . GLY A 1 127 ? 1.442 13.223 8.366 1.00 82.00 127 GLY A O 1
ATOM 976 N N . CYS A 1 128 ? -0.779 13.370 8.015 1.00 83.31 128 CYS A N 1
ATOM 977 C CA . CYS A 1 128 ? -0.929 12.024 7.459 1.00 83.31 128 CYS A CA 1
ATOM 978 C C . CYS A 1 128 ? -0.471 12.026 5.993 1.00 83.31 128 CYS A C 1
ATOM 980 O O . CYS A 1 128 ? -0.930 12.840 5.190 1.00 83.31 128 CYS A O 1
ATOM 982 N N . ILE A 1 129 ? 0.453 11.132 5.652 1.00 82.38 129 ILE A N 1
ATOM 983 C CA . ILE A 1 129 ? 1.097 11.075 4.335 1.00 82.38 129 ILE A CA 1
ATOM 984 C C . ILE A 1 129 ? 0.562 9.908 3.523 1.00 82.38 129 ILE A C 1
ATOM 986 O O . ILE A 1 129 ? 0.138 10.096 2.386 1.00 82.38 129 ILE A O 1
ATOM 990 N N . ASP A 1 130 ? 0.570 8.720 4.118 1.00 80.81 130 ASP A N 1
ATOM 991 C CA . ASP A 1 130 ? 0.130 7.499 3.459 1.00 80.81 130 ASP A CA 1
ATOM 992 C C . ASP A 1 130 ? -0.537 6.550 4.451 1.00 80.81 130 ASP A C 1
ATOM 994 O O . ASP A 1 130 ? -0.351 6.657 5.668 1.00 80.81 130 ASP A O 1
ATOM 998 N N . GLN A 1 131 ? -1.360 5.648 3.921 1.00 84.75 131 GLN A N 1
ATOM 999 C CA . GLN A 1 131 ? -2.107 4.680 4.701 1.00 84.75 131 GLN A CA 1
ATOM 1000 C C . GLN A 1 131 ? -2.300 3.387 3.927 1.00 84.75 131 GLN A C 1
ATOM 1002 O O . GLN A 1 131 ? -2.762 3.383 2.785 1.00 84.75 131 GLN A O 1
ATOM 1007 N N . GLN A 1 132 ? -2.065 2.275 4.607 1.00 83.88 132 GLN A N 1
ATOM 1008 C CA . GLN A 1 132 ? -2.215 0.950 4.034 1.00 83.88 132 GLN A CA 1
ATOM 1009 C C . GLN A 1 132 ? -2.938 0.018 4.999 1.00 83.88 132 GLN A C 1
ATOM 1011 O O . GLN A 1 132 ? -2.717 0.049 6.210 1.00 83.88 132 GLN A O 1
ATOM 1016 N N . VAL A 1 133 ? -3.783 -0.847 4.441 1.00 86.56 133 VAL A N 1
ATOM 1017 C CA . VAL A 1 133 ? -4.408 -1.951 5.168 1.00 86.56 133 VAL A CA 1
ATOM 1018 C C . VAL A 1 133 ? -4.043 -3.251 4.487 1.00 86.56 133 VAL A C 1
ATOM 1020 O O . VAL A 1 133 ? -4.335 -3.458 3.311 1.00 86.56 133 VAL A O 1
ATOM 1023 N N . LEU A 1 134 ? -3.408 -4.136 5.243 1.00 84.62 134 LEU A N 1
ATOM 1024 C CA . LEU A 1 134 ? -3.074 -5.482 4.822 1.00 84.62 134 LEU A CA 1
ATOM 1025 C C . LEU A 1 134 ? -3.907 -6.462 5.638 1.00 84.62 134 LEU A C 1
ATOM 1027 O O . LEU A 1 134 ? -4.037 -6.338 6.854 1.00 84.62 134 LEU A O 1
ATOM 1031 N N . ARG A 1 135 ? -4.471 -7.460 4.962 1.00 89.12 135 ARG A N 1
ATOM 1032 C CA . ARG A 1 135 ? -5.262 -8.525 5.581 1.00 89.12 135 ARG A CA 1
ATOM 1033 C C . ARG A 1 135 ? -4.820 -9.870 5.037 1.00 89.12 135 ARG A C 1
ATOM 1035 O O . ARG A 1 135 ? -4.547 -10.000 3.847 1.00 89.12 135 ARG A O 1
ATOM 1042 N N . THR A 1 136 ? -4.765 -10.882 5.893 1.00 89.00 136 THR A N 1
ATOM 1043 C CA . THR A 1 136 ? -4.538 -12.261 5.444 1.00 89.00 136 THR A CA 1
ATOM 1044 C C . THR A 1 136 ? -5.813 -12.828 4.827 1.00 89.00 136 THR A C 1
ATOM 1046 O O . THR A 1 136 ? -6.876 -12.740 5.438 1.00 89.00 136 THR A O 1
ATOM 1049 N N . ALA A 1 137 ? -5.716 -13.468 3.664 1.00 85.75 137 ALA A N 1
ATOM 1050 C CA . ALA A 1 137 ? -6.843 -14.144 3.023 1.00 85.75 137 ALA A CA 1
ATOM 1051 C C . ALA A 1 137 ? -7.084 -15.534 3.646 1.00 85.75 137 ALA A C 1
ATOM 1053 O O . ALA A 1 137 ? -6.771 -16.561 3.045 1.00 85.75 137 ALA A O 1
ATOM 1054 N N . ASN A 1 138 ? -7.604 -15.558 4.876 1.00 85.75 138 ASN A N 1
ATOM 1055 C CA . ASN A 1 138 ? -7.932 -16.788 5.595 1.00 85.75 138 ASN A CA 1
ATOM 1056 C C . ASN A 1 138 ? -9.449 -17.004 5.606 1.00 85.75 138 ASN A C 1
ATOM 1058 O O . ASN A 1 138 ? -10.198 -16.136 6.045 1.00 85.75 138 ASN A O 1
ATOM 1062 N N . HIS A 1 139 ? -9.892 -18.177 5.147 1.00 83.56 139 HIS A N 1
ATOM 1063 C CA . HIS A 1 139 ? -11.309 -18.572 5.160 1.00 83.56 139 HIS A CA 1
ATOM 1064 C C . HIS A 1 139 ? -11.717 -19.310 6.444 1.00 83.56 139 HIS A C 1
ATOM 1066 O O . HIS A 1 139 ? -12.901 -19.404 6.747 1.00 83.56 139 HIS A O 1
ATOM 1072 N N . GLU A 1 140 ? -10.741 -19.813 7.203 1.00 84.44 140 GLU A N 1
ATOM 1073 C CA . GLU A 1 140 ? -10.927 -20.479 8.493 1.00 84.44 140 GLU A CA 1
ATOM 1074 C C . GLU A 1 140 ? -9.828 -20.023 9.464 1.00 84.44 140 GLU A C 1
ATOM 1076 O O . GLU A 1 140 ? -8.673 -19.840 9.064 1.00 84.44 140 GLU A O 1
ATOM 1081 N N . GLY A 1 141 ? -10.169 -19.860 10.746 1.00 89.19 141 GLY A N 1
ATOM 1082 C CA . GLY A 1 141 ? -9.214 -19.455 11.779 1.00 89.19 141 GLY A CA 1
ATOM 1083 C C . GLY A 1 141 ? -8.952 -17.941 11.828 1.00 89.19 141 GLY A C 1
ATOM 1084 O O . GLY A 1 141 ? -9.791 -17.151 11.392 1.00 89.19 141 GLY A O 1
ATOM 1085 N N . PRO A 1 142 ? -7.822 -17.502 12.415 1.00 91.81 142 PRO A N 1
ATOM 1086 C CA . PRO A 1 142 ? -7.564 -16.084 12.632 1.00 91.81 142 PRO A CA 1
ATOM 1087 C C . PRO A 1 142 ? -7.236 -15.373 11.318 1.00 91.81 142 PRO A C 1
ATOM 1089 O O . PRO A 1 142 ? -6.296 -15.739 10.610 1.00 91.81 142 PRO A O 1
ATOM 1092 N N . VAL A 1 143 ? -7.981 -14.314 11.024 1.00 92.56 143 VAL A N 1
ATOM 1093 C CA . VAL A 1 143 ? -7.636 -13.316 10.017 1.00 92.56 143 VAL A CA 1
ATOM 1094 C C . VAL A 1 143 ? -6.816 -12.230 10.693 1.00 92.56 143 VAL A C 1
ATOM 1096 O O . VAL A 1 143 ? -7.297 -11.559 11.607 1.00 92.56 143 VAL A O 1
ATOM 1099 N N . GLN A 1 144 ? -5.578 -12.051 10.247 1.00 92.56 144 GLN A N 1
ATOM 1100 C CA . GLN A 1 144 ? -4.718 -10.971 10.701 1.00 92.56 144 GLN A CA 1
ATOM 1101 C C . GLN A 1 144 ? -4.936 -9.731 9.840 1.00 92.56 144 GLN A C 1
ATOM 1103 O O . GLN A 1 144 ? -4.961 -9.812 8.610 1.00 92.56 144 GLN A O 1
ATOM 1108 N N . VAL A 1 145 ? -5.067 -8.590 10.507 1.00 92.81 145 VAL A N 1
ATOM 1109 C CA . VAL A 1 145 ? -5.196 -7.267 9.907 1.00 92.81 145 VAL A CA 1
ATOM 1110 C C . VAL A 1 145 ? -4.061 -6.396 10.420 1.00 92.81 145 VAL A C 1
ATOM 1112 O O . VAL A 1 145 ? -3.767 -6.384 11.615 1.00 92.81 145 VAL A O 1
ATOM 1115 N N . ILE A 1 146 ? -3.420 -5.685 9.506 1.00 90.94 146 ILE A N 1
ATOM 1116 C CA . ILE A 1 146 ? -2.395 -4.690 9.783 1.00 90.94 146 ILE A CA 1
ATOM 1117 C C . ILE A 1 146 ? -2.866 -3.404 9.132 1.00 90.94 146 ILE A C 1
ATOM 1119 O O . ILE A 1 146 ? -3.124 -3.382 7.930 1.00 90.94 146 ILE A O 1
ATOM 1123 N N . VAL A 1 147 ? -2.980 -2.346 9.917 1.00 90.62 147 VAL A N 1
ATOM 1124 C CA . VAL A 1 147 ? -3.250 -1.006 9.412 1.00 90.62 147 VAL A CA 1
ATOM 1125 C C . VAL A 1 147 ? -2.057 -0.146 9.764 1.00 90.62 147 VAL A C 1
ATOM 1127 O O . VAL A 1 147 ? -1.751 0.021 10.940 1.00 90.62 147 VAL A O 1
ATOM 1130 N N . SER A 1 148 ? -1.377 0.371 8.751 1.00 88.50 148 SER A N 1
ATOM 1131 C CA . SER A 1 148 ? -0.232 1.255 8.939 1.00 88.50 148 SER A CA 1
ATOM 1132 C C . SER A 1 148 ? -0.553 2.630 8.381 1.00 88.50 148 SER A C 1
ATOM 1134 O O . SER A 1 148 ? -1.149 2.756 7.311 1.00 88.50 148 SER A O 1
ATOM 1136 N N . SER A 1 149 ? -0.139 3.652 9.115 1.00 88.75 149 SER A N 1
ATOM 1137 C CA . SER A 1 149 ? -0.241 5.053 8.724 1.00 88.75 149 SER A CA 1
ATOM 1138 C C . SER A 1 149 ? 1.121 5.717 8.864 1.00 88.75 149 SER A C 1
ATOM 1140 O O . SER A 1 149 ? 1.838 5.477 9.837 1.00 88.75 149 SER A O 1
ATOM 1142 N N . THR A 1 150 ? 1.476 6.524 7.872 1.00 87.88 150 THR A N 1
ATOM 1143 C CA . THR A 1 150 ? 2.751 7.236 7.808 1.00 87.88 150 THR A CA 1
ATOM 1144 C C . THR A 1 150 ? 2.515 8.707 8.091 1.00 87.88 150 THR A C 1
ATOM 1146 O O . THR A 1 150 ? 1.674 9.345 7.452 1.00 87.88 150 THR A O 1
ATOM 1149 N N . TRP A 1 151 ? 3.288 9.251 9.022 1.00 86.75 151 TRP A N 1
ATOM 1150 C CA . TRP A 1 151 ? 3.129 10.601 9.537 1.00 86.75 151 TRP A CA 1
ATOM 1151 C C . TRP A 1 151 ? 4.368 11.447 9.282 1.00 86.75 151 TRP A C 1
ATOM 1153 O O . TRP A 1 151 ? 5.500 10.962 9.224 1.00 86.75 151 TRP A O 1
ATOM 1163 N N . LYS A 1 152 ? 4.142 12.745 9.104 1.00 85.31 152 LYS A N 1
ATOM 1164 C CA . LYS A 1 152 ? 5.188 13.728 8.819 1.00 85.31 152 LYS A CA 1
ATOM 1165 C C . LYS A 1 152 ? 6.139 13.949 9.995 1.00 85.31 152 LYS A C 1
ATOM 1167 O O . LYS A 1 152 ? 7.329 14.145 9.773 1.00 85.31 152 LYS A O 1
ATOM 1172 N N . ASP A 1 153 ? 5.612 13.972 11.213 1.00 83.56 153 ASP A N 1
ATOM 1173 C CA . ASP A 1 153 ? 6.351 14.243 12.442 1.00 83.56 153 ASP A CA 1
ATOM 1174 C C . ASP A 1 153 ? 5.653 13.587 13.647 1.00 83.56 153 ASP A C 1
ATOM 1176 O O . ASP A 1 153 ? 4.528 13.097 13.536 1.00 83.56 153 ASP A O 1
ATOM 1180 N N . ALA A 1 154 ? 6.361 13.527 14.780 1.00 84.31 154 ALA A N 1
ATOM 1181 C CA . ALA A 1 154 ? 5.873 12.882 16.000 1.00 84.31 154 ALA A CA 1
ATOM 1182 C C . ALA A 1 154 ? 4.679 13.625 16.612 1.00 84.31 154 ALA A C 1
ATOM 1184 O O . ALA A 1 154 ? 3.806 12.993 17.196 1.00 84.31 154 ALA A O 1
ATOM 1185 N N . ASP A 1 155 ? 4.646 14.953 16.476 1.00 85.81 155 ASP A N 1
ATOM 1186 C CA . ASP A 1 155 ? 3.593 15.789 17.051 1.00 85.81 155 ASP A CA 1
ATOM 1187 C C . ASP A 1 155 ? 2.257 15.523 16.337 1.00 85.81 155 ASP A C 1
ATOM 1189 O O . ASP A 1 155 ? 1.240 15.321 16.993 1.00 85.81 155 ASP A O 1
ATOM 1193 N N . ALA A 1 156 ? 2.266 15.416 15.002 1.00 85.06 156 ALA A N 1
ATOM 1194 C CA . ALA A 1 156 ? 1.076 15.063 14.227 1.00 85.06 156 ALA A CA 1
ATOM 1195 C C . ALA A 1 156 ? 0.547 13.655 14.548 1.00 85.06 156 ALA A C 1
ATOM 1197 O O . ALA A 1 156 ? -0.666 13.447 14.540 1.00 85.06 156 ALA A O 1
ATOM 1198 N N . LEU A 1 157 ? 1.441 12.697 14.827 1.00 87.94 157 LEU A N 1
ATOM 1199 C CA . LEU A 1 157 ? 1.046 11.361 15.273 1.00 87.94 157 LEU A CA 1
ATOM 1200 C C . LEU A 1 157 ? 0.431 11.406 16.681 1.00 87.94 157 LEU A C 1
ATOM 1202 O O . LEU A 1 157 ? -0.647 10.857 16.886 1.00 87.94 157 LEU A O 1
ATOM 1206 N N . ALA A 1 158 ? 1.062 12.109 17.624 1.00 87.50 158 ALA A N 1
ATOM 1207 C CA . ALA A 1 158 ? 0.563 12.230 18.994 1.00 87.50 158 ALA A CA 1
ATOM 1208 C C . ALA A 1 158 ? -0.825 12.897 19.051 1.00 87.50 158 ALA A C 1
ATOM 1210 O O . ALA A 1 158 ? -1.724 12.398 19.727 1.00 87.50 158 ALA A O 1
ATOM 1211 N N . ASP A 1 159 ? -1.035 13.970 18.279 1.00 86.94 159 ASP A N 1
ATOM 1212 C CA . ASP A 1 159 ? -2.340 14.637 18.152 1.00 86.94 159 ASP A CA 1
ATOM 1213 C C . ASP A 1 159 ? -3.431 13.677 17.637 1.00 86.94 159 ASP A C 1
ATOM 1215 O O . ASP A 1 159 ? -4.606 13.785 18.000 1.00 86.94 159 ASP A O 1
ATOM 1219 N N . TYR A 1 160 ? -3.053 12.736 16.769 1.00 87.38 160 TYR A N 1
ATOM 1220 C CA . TYR A 1 160 ? -3.950 11.708 16.257 1.00 87.38 160 TYR A CA 1
ATOM 1221 C C . TYR A 1 160 ? -4.222 10.594 17.277 1.00 87.38 160 TYR A C 1
ATOM 1223 O O . TYR A 1 160 ? -5.371 10.176 17.411 1.00 87.38 160 TYR A O 1
ATOM 1231 N N . GLU A 1 161 ? -3.214 10.124 18.008 1.00 86.38 161 GLU A N 1
ATOM 1232 C CA . GLU A 1 161 ? -3.367 9.074 19.025 1.00 86.38 161 GLU A CA 1
ATOM 1233 C C . GLU A 1 161 ? -4.267 9.517 20.186 1.00 86.38 161 GLU A C 1
ATOM 1235 O O . GLU A 1 161 ? -5.078 8.733 20.680 1.00 86.38 161 GLU A O 1
ATOM 1240 N N . GLU A 1 162 ? -4.187 10.792 20.581 1.00 86.12 162 GLU A N 1
ATOM 1241 C CA . GLU A 1 162 ? -5.052 11.373 21.617 1.00 86.12 162 GLU A CA 1
ATOM 1242 C C . GLU A 1 162 ? -6.511 11.565 21.161 1.00 86.12 162 GLU A C 1
ATOM 1244 O O . GLU A 1 162 ? -7.403 11.817 21.978 1.00 86.12 162 GLU A O 1
ATOM 1249 N N . SER A 1 163 ? -6.781 11.443 19.861 1.00 82.56 163 SER A N 1
ATOM 1250 C CA . SER A 1 163 ? -8.117 11.589 19.297 1.00 82.56 163 SER A CA 1
ATOM 1251 C C . SER A 1 163 ? -9.005 10.384 19.609 1.00 82.56 163 SER A C 1
ATOM 1253 O O . SER A 1 163 ? -8.615 9.233 19.428 1.00 82.56 163 SER A O 1
ATOM 1255 N N . GLU A 1 164 ? -10.277 10.638 19.933 1.00 77.69 164 GLU A N 1
ATOM 1256 C CA . GLU A 1 164 ? -11.314 9.591 19.990 1.00 77.69 164 GLU A CA 1
ATOM 1257 C C . GLU A 1 164 ? -11.553 8.925 18.622 1.00 77.69 164 GLU A C 1
ATOM 1259 O O . GLU A 1 164 ? -12.156 7.859 18.538 1.00 77.69 164 GLU A O 1
ATOM 1264 N N . ALA A 1 165 ? -11.080 9.543 17.535 1.00 79.81 165 ALA A N 1
ATOM 1265 C CA . ALA A 1 165 ? -11.128 8.964 16.201 1.00 79.81 165 ALA A CA 1
ATOM 1266 C C . ALA A 1 165 ? -9.947 8.028 15.906 1.00 79.81 165 ALA A C 1
ATOM 1268 O O . ALA A 1 165 ? -9.848 7.572 14.766 1.00 79.81 165 ALA A O 1
ATOM 1269 N N . SER A 1 166 ? -9.051 7.766 16.865 1.00 85.81 166 SER A N 1
ATOM 1270 C CA . SER A 1 166 ? -7.912 6.872 16.666 1.00 85.81 166 SER A CA 1
ATOM 1271 C C . SER A 1 166 ? -8.369 5.448 16.347 1.00 85.81 166 SER A C 1
ATOM 1273 O O . SER A 1 166 ? -9.393 4.946 16.826 1.00 85.81 166 SER A O 1
ATOM 1275 N N . LEU A 1 167 ? -7.599 4.779 15.492 1.00 87.19 167 LEU A N 1
ATOM 1276 C CA . LEU A 1 167 ? -7.905 3.419 15.070 1.00 87.19 167 LEU A CA 1
ATOM 1277 C C . LEU A 1 167 ? -7.873 2.444 16.245 1.00 87.19 167 LEU A C 1
ATOM 1279 O O . LEU A 1 167 ? -8.648 1.493 16.280 1.00 87.19 167 LEU A O 1
ATOM 1283 N N . GLU A 1 168 ? -6.995 2.687 17.213 1.00 87.81 168 GLU A N 1
ATOM 1284 C CA . GLU A 1 168 ? -6.916 1.898 18.434 1.00 87.81 168 GLU A CA 1
ATOM 1285 C C . GLU A 1 168 ? -8.219 1.933 19.219 1.00 87.81 168 GLU A C 1
ATOM 1287 O O . GLU A 1 168 ? -8.737 0.872 19.559 1.00 87.81 168 GLU A O 1
ATOM 1292 N N . ALA A 1 169 ? -8.772 3.127 19.462 1.00 85.81 169 ALA A N 1
ATOM 1293 C CA . ALA A 1 169 ? -10.033 3.284 20.177 1.00 85.81 169 ALA A CA 1
ATOM 1294 C C . ALA A 1 169 ? -11.164 2.553 19.440 1.00 85.81 169 ALA A C 1
ATOM 1296 O O . ALA A 1 169 ? -11.876 1.735 20.024 1.00 85.81 169 ALA A O 1
ATOM 1297 N N . LEU A 1 170 ? -11.242 2.746 18.121 1.00 87.31 170 LEU A N 1
ATOM 1298 C CA . LEU A 1 170 ? -12.230 2.091 17.266 1.00 87.31 170 LEU A CA 1
ATOM 1299 C C . LEU A 1 170 ? -12.142 0.557 17.317 1.00 87.31 170 LEU A C 1
ATOM 1301 O O . LEU A 1 170 ? -13.153 -0.147 17.358 1.00 87.31 170 LEU A O 1
ATOM 1305 N N . VAL A 1 171 ? -10.921 0.026 17.285 1.00 88.62 171 VAL A N 1
ATOM 1306 C CA . VAL A 1 171 ? -10.657 -1.413 17.298 1.00 88.62 171 VAL A CA 1
ATOM 1307 C C . VAL A 1 171 ? -10.887 -1.997 18.695 1.00 88.62 171 VAL A C 1
ATOM 1309 O O . VAL A 1 171 ? -11.442 -3.088 18.802 1.00 88.62 171 VAL A O 1
ATOM 1312 N N . GLN A 1 172 ? -10.542 -1.276 19.765 1.00 87.62 172 GLN A N 1
ATOM 1313 C CA . GLN A 1 172 ? -10.798 -1.689 21.149 1.00 87.62 172 GLN A CA 1
ATOM 1314 C C . GLN A 1 172 ? -12.292 -1.786 21.467 1.00 87.62 172 GLN A C 1
ATOM 1316 O O . GLN A 1 172 ? -12.711 -2.728 22.141 1.00 87.62 172 GLN A O 1
ATOM 1321 N N . GLU A 1 173 ? -13.107 -0.863 20.953 1.00 87.00 173 GLU A N 1
ATOM 1322 C CA . GLU A 1 173 ? -14.566 -0.881 21.124 1.00 87.00 173 GLU A CA 1
ATOM 1323 C C . GLU A 1 173 ? -15.251 -2.042 20.385 1.00 87.00 173 GLU A C 1
ATOM 1325 O O . GLU A 1 173 ? -16.403 -2.385 20.662 1.00 87.00 173 GLU A O 1
ATOM 1330 N N . SER A 1 174 ? -14.539 -2.677 19.455 1.00 86.31 174 SER A N 1
ATOM 1331 C CA . SER A 1 174 ? -15.062 -3.736 18.607 1.00 86.31 174 SER A CA 1
ATOM 1332 C C . SER A 1 174 ? -15.164 -5.082 19.337 1.00 86.31 174 SER A C 1
ATOM 1334 O O . SER A 1 174 ? -14.200 -5.610 19.895 1.00 86.31 174 SER A O 1
ATOM 1336 N N . ASP A 1 175 ? -16.335 -5.714 19.276 1.00 88.06 175 ASP A N 1
ATOM 1337 C CA . ASP A 1 175 ? -16.600 -7.041 19.849 1.00 88.06 175 ASP A CA 1
ATOM 1338 C C . ASP A 1 175 ? -16.217 -8.199 18.907 1.00 88.06 175 ASP A C 1
ATOM 1340 O O . ASP A 1 175 ? -16.185 -9.377 19.297 1.00 88.06 175 ASP A O 1
ATOM 1344 N N . VAL A 1 176 ? -15.907 -7.886 17.647 1.00 88.31 176 VAL A N 1
ATOM 1345 C CA . VAL A 1 176 ? -15.532 -8.888 16.644 1.00 88.31 176 VAL A CA 1
ATOM 1346 C C . VAL A 1 176 ? -14.059 -9.282 16.724 1.00 88.31 176 VAL A C 1
ATOM 1348 O O . VAL A 1 176 ? -13.725 -10.417 16.379 1.00 88.31 176 VAL A O 1
ATOM 1351 N N . ILE A 1 177 ? -13.192 -8.417 17.252 1.00 90.62 177 ILE A N 1
ATOM 1352 C CA . ILE A 1 177 ? -11.758 -8.696 17.352 1.00 90.62 177 ILE A CA 1
ATOM 1353 C C . ILE A 1 177 ? -11.413 -9.635 18.511 1.00 90.62 177 ILE A C 1
ATOM 1355 O O . ILE A 1 177 ? -12.117 -9.749 19.517 1.00 90.62 177 ILE A O 1
ATOM 1359 N N . VAL A 1 178 ? -10.269 -10.298 18.392 1.00 89.06 178 VAL A N 1
ATOM 1360 C CA . VAL A 1 178 ? -9.608 -10.966 19.507 1.00 89.06 178 VAL A CA 1
ATOM 1361 C C . VAL A 1 178 ? -8.894 -9.884 20.311 1.00 89.06 178 VAL A C 1
ATOM 1363 O O . VAL A 1 178 ? -7.816 -9.441 19.935 1.00 89.06 178 VAL A O 1
ATOM 1366 N N . GLN A 1 179 ? -9.481 -9.451 21.422 1.00 85.06 179 GLN A N 1
ATOM 1367 C CA . GLN A 1 179 ? -8.984 -8.320 22.224 1.00 85.06 179 GLN A CA 1
ATOM 1368 C C . GLN A 1 179 ? -7.500 -8.445 22.632 1.00 85.06 179 GLN A C 1
ATOM 1370 O O . GLN A 1 179 ? -6.762 -7.469 22.624 1.00 85.06 179 GLN A O 1
ATOM 1375 N N . THR A 1 180 ? -7.010 -9.660 22.899 1.00 86.12 180 THR A N 1
ATOM 1376 C CA . THR A 1 180 ? -5.594 -9.908 23.245 1.00 86.12 180 THR A CA 1
ATOM 1377 C C . THR A 1 180 ? -4.635 -9.869 22.053 1.00 86.12 180 THR A C 1
ATOM 1379 O O . THR A 1 180 ? -3.434 -10.042 22.239 1.00 86.12 180 THR A O 1
ATOM 1382 N N . SER A 1 181 ? -5.153 -9.738 20.832 1.00 88.56 181 SER A N 1
ATOM 1383 C CA . SER A 1 181 ? -4.356 -9.684 19.602 1.00 88.56 181 SER A CA 1
ATOM 1384 C C . SER A 1 181 ? -4.033 -8.262 19.154 1.00 88.56 181 SER A C 1
ATOM 1386 O O . SER A 1 181 ? -3.230 -8.114 18.237 1.00 88.56 181 SER A O 1
ATOM 1388 N N . LEU A 1 182 ? -4.645 -7.247 19.777 1.00 92.38 182 LEU A N 1
ATOM 1389 C CA . LEU A 1 182 ? -4.368 -5.851 19.470 1.00 92.38 182 LEU A CA 1
ATOM 1390 C C . LEU A 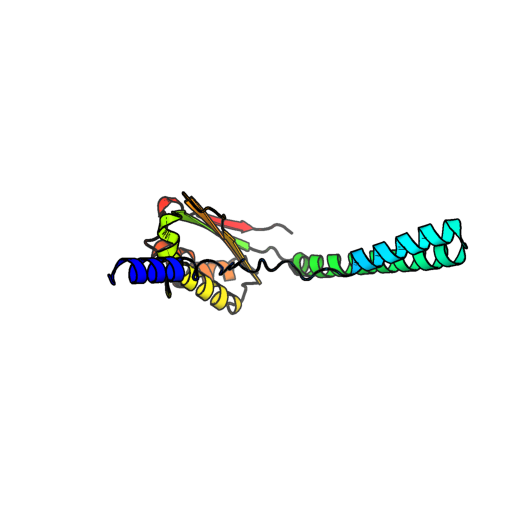1 182 ? -2.934 -5.507 19.881 1.00 92.38 182 LEU A C 1
ATOM 1392 O O . LEU A 1 182 ? -2.548 -5.667 21.040 1.00 92.38 182 LEU A O 1
ATOM 1396 N N . GLN A 1 183 ? -2.152 -5.047 18.918 1.00 91.50 183 GLN A N 1
ATOM 1397 C CA . GLN A 1 183 ? -0.776 -4.615 19.084 1.00 91.50 183 GLN A CA 1
ATOM 1398 C C . GLN A 1 183 ? -0.576 -3.326 18.303 1.00 91.50 183 GLN A C 1
ATOM 1400 O O . GLN A 1 183 ? -1.033 -3.210 17.170 1.00 91.50 183 GLN A O 1
ATOM 1405 N N . VAL A 1 184 ? 0.125 -2.379 18.908 1.00 91.56 184 VAL A N 1
ATOM 1406 C CA . VAL A 1 184 ? 0.422 -1.079 18.312 1.00 91.56 184 VAL A CA 1
ATOM 1407 C C . VAL A 1 184 ? 1.931 -0.918 18.294 1.00 91.56 184 VAL A C 1
ATOM 1409 O O . VAL A 1 184 ? 2.607 -1.266 19.267 1.00 91.56 184 VAL A O 1
ATOM 1412 N N . TYR A 1 185 ? 2.453 -0.457 17.166 1.00 88.75 185 TYR A N 1
ATOM 1413 C CA . TYR A 1 185 ? 3.874 -0.247 16.958 1.00 88.75 185 TYR A CA 1
ATOM 1414 C C . TYR A 1 185 ? 4.116 1.104 16.311 1.00 88.75 185 TYR A C 1
ATOM 1416 O O . TYR A 1 185 ? 3.668 1.329 15.187 1.00 88.75 185 TYR A O 1
ATOM 1424 N N . ASP A 1 186 ? 4.931 1.913 16.976 1.00 89.06 186 ASP A N 1
ATOM 1425 C CA . ASP A 1 186 ? 5.450 3.157 16.425 1.00 89.06 186 ASP A CA 1
ATOM 1426 C C . ASP A 1 186 ? 6.913 2.972 16.069 1.00 89.06 186 ASP A C 1
ATOM 1428 O O . ASP A 1 186 ? 7.749 2.563 16.885 1.00 89.06 186 ASP A O 1
ATOM 1432 N N . LEU A 1 187 ? 7.217 3.237 14.810 1.00 86.19 187 LEU A N 1
ATOM 1433 C CA . LEU A 1 187 ? 8.545 3.091 14.255 1.00 86.19 187 LEU A CA 1
ATOM 1434 C C . LEU A 1 187 ? 8.963 4.423 13.655 1.00 86.19 187 LEU A C 1
ATOM 1436 O O . LEU A 1 187 ? 8.227 5.039 12.891 1.00 86.19 187 LEU A O 1
ATOM 1440 N N . GLN A 1 188 ? 10.176 4.846 13.982 1.00 81.50 188 GLN A N 1
ATOM 1441 C CA . GLN A 1 188 ? 10.828 5.927 13.268 1.00 81.50 188 GLN A CA 1
ATOM 1442 C C . GLN A 1 188 ? 11.624 5.309 12.121 1.00 81.50 188 GLN A C 1
ATOM 1444 O O . GLN A 1 188 ? 12.597 4.589 12.367 1.00 81.50 188 GLN A O 1
ATOM 1449 N N . GLU A 1 189 ? 11.231 5.577 10.879 1.00 66.56 189 GLU A N 1
ATOM 1450 C CA . GLU A 1 189 ? 12.070 5.216 9.740 1.00 66.56 189 GLU A CA 1
ATOM 1451 C C . GLU A 1 189 ? 13.223 6.221 9.639 1.00 66.56 189 GLU A C 1
ATOM 1453 O O . GLU A 1 189 ? 13.030 7.428 9.479 1.00 66.56 189 GLU A O 1
ATOM 1458 N N . ALA A 1 190 ? 14.446 5.718 9.816 1.00 56.47 190 ALA A N 1
ATOM 1459 C CA . ALA A 1 190 ? 15.652 6.491 9.563 1.00 56.47 190 ALA A CA 1
ATOM 1460 C C . ALA A 1 190 ? 15.864 6.565 8.046 1.00 56.47 190 ALA A C 1
ATOM 1462 O O . ALA A 1 190 ? 16.022 5.521 7.410 1.00 56.47 190 ALA A O 1
ATOM 1463 N N . GLY A 1 191 ? 15.835 7.785 7.500 1.00 52.44 191 GLY A N 1
ATOM 1464 C CA . GLY A 1 191 ? 16.178 8.067 6.101 1.00 52.44 191 GLY A CA 1
ATOM 1465 C C . GLY A 1 191 ? 17.639 7.798 5.755 1.00 52.44 191 GLY A C 1
ATOM 1466 O O . GLY A 1 191 ? 18.472 7.647 6.683 1.00 52.44 191 GLY A O 1
#

pLDDT: mean 81.04, std 15.45, range [37.53, 97.62]

Foldseek 3Di:
DPVVVVVVVVVVVVVVPPPPPPPPPPCDPPDDCLVVLLVCLVVQLVVCVVPNVVSNVVSVVSNVVSVVVVCVVVVVVVVLVVVPVAFKKKKKKKFKFFLVCVCQCVDVVHVVNLVVVLLVVLVPQPFWDDKDWDWDPDNGGIIMIMIMIIGRDPVSVVVQVPDCSHPLVSVCVHPRTPNVRIDIDIDTDDD

Secondary structure (DSSP, 8-state):
--HHHHHHHHHHHHHTT----------PPPPPSHHHHHHHHHHHHHHHHHS-HHHHHHHHHHHHHHHHHHHHHHHHHHHHHHT--S--EEEEEEEEEEGGGHHHHHSTTSHHHHHHHHHHHHTTSTTEEEEEEEE---SSSEEEEEEEEEESSHHHHHHHHTSTT-HHHHHHT-SSB-GGG-EEEEEE---